Protein AF-A0A4Q3BW53-F1 (afdb_monomer)

Secondary structure (DSSP, 8-state):
-EETTEE---S-EEEEEEEETTEEEEEEEEEEE-BSSSSHHHHHHHHHHHHHHT--EEEEEEEE-SSSEEEEEEEEEEEEEEEPPPEETT-TTPBPEEEEEEEESEEEEEET--------SS-PPBPBTT-EEEEBTTB--TTEEEEEEEEETTEEEEEEEEEGGGHHHHHHHHHHS-S-EEEEEEEE-TTSSSEEEEEEEEEEEEEEEEEE--TT--S--EEEEEEEESEEEEEE--

pLDDT: mean 88.92, std 8.09, range [63.62, 97.56]

Nearest PDB structures (foldseek):
  6rap-assembly1_A  TM=6.915E-01  e=1.271E-04  Serratia entomophila
  6j0b-assembly1_a  TM=7.212E-01  e=4.089E-04  Photorhabdus asymbiotica subsp. asymbiotica ATCC 43949
  6bdc-assembly1_A  TM=7.750E-01  e=6.687E-03  Flavobacterium johnsoniae UW101
  7fcf-assembly1_C  TM=8.116E-01  e=3.399E-02  Chromobacterium haemolyticum
  7fcf-assembly1_B  TM=7.145E-01  e=1.756E-02  Chromobacterium haemolyticum

Sequence (238 aa):
MIIGNSTLPIDSLYMQDSLVNGRLASTAAFSINLAEGEIQPPVLNILQASLFKNAPVDISIWYGSHQNSIQRNYTAAVIVEFVLPELNASDGRATATVMVRLKSNSVKSNENAGPLVFTPKERPRPLLKSNFTASFGDLPAARFSNIRFSKNAAGNWVTVETSIADIEAWSNWLTNGSKKMDASVYLLAPDMRTRVKQVKLLGAEAVSIKRSFIKTEERIQRFTLLFKVANILLEDAK

Solvent-accessible surface area (backbone atoms only — not comparable to full-atom values): 12997 Å² total; per-residue (Å²): 59,38,43,87,95,43,72,46,82,63,82,46,80,47,75,50,76,44,78,54,96,91,38,56,41,37,34,40,37,36,31,35,71,41,50,55,64,83,63,57,54,62,52,52,45,52,51,51,50,21,41,77,65,70,34,64,41,55,38,37,39,68,48,75,50,77,88,59,16,33,32,41,37,30,46,62,19,35,45,77,43,77,43,61,45,61,31,28,54,82,41,80,81,42,67,25,38,36,39,39,30,36,40,19,72,42,75,50,76,37,85,69,59,53,65,83,86,81,81,69,97,58,88,64,47,72,27,40,23,31,33,61,52,46,44,47,71,93,49,92,32,86,58,57,44,33,42,40,59,49,76,56,98,92,43,36,36,38,40,37,31,30,47,50,89,50,44,66,63,55,51,51,40,70,77,74,46,76,64,56,42,56,31,39,37,32,36,20,40,99,81,72,69,52,58,51,32,27,40,39,30,39,52,30,21,73,76,48,76,47,79,59,84,65,95,87,54,102,58,89,54,38,31,36,40,36,26,43,28,75,44,78,46,76,47,69,41,129

Mean predicted aligned error: 6.12 Å

Foldseek 3Di:
DDWDNADADWDDKDWDWDQDPNFIKIKIKTKHFDFFDDRVFVVQVVLVVLQVVVWFTWDWDWDDDQQWIKIKIAGRKGWPDWFWFKAALPQVPAFTMIMTMIIGRDIDMDGGPHDDDDDGPDDTGTFHSNLKFKDWDPADTRFWGIWGWDADPVATKIKTKGFPVRVVVVVCCLVPHDQFTKMKMFTADPVSPHGFKIKIFHGKGWPDKAFDDDPPDPDRGMIMTMIGGHDIDMHTDD

Radius of gyration: 20.17 Å; Cα contacts (8 Å, |Δi|>4): 556; chains: 1; bounding box: 56×37×62 Å

Structure (mmCIF, N/CA/C/O backbone):
data_AF-A0A4Q3BW53-F1
#
_entry.id   AF-A0A4Q3BW53-F1
#
loop_
_atom_site.group_PDB
_atom_site.id
_atom_site.type_symbol
_atom_site.label_atom_id
_atom_site.label_alt_id
_atom_site.label_comp_id
_atom_site.label_asym_id
_atom_site.label_entity_id
_atom_site.label_seq_id
_atom_site.pdbx_PDB_ins_code
_atom_site.Cartn_x
_atom_site.Cartn_y
_atom_site.Cartn_z
_atom_site.occupancy
_atom_site.B_iso_or_equiv
_atom_site.auth_seq_id
_atom_site.auth_comp_id
_atom_site.auth_asym_id
_atom_site.auth_atom_id
_atom_site.pdbx_PDB_model_num
ATOM 1 N N . MET A 1 1 ? 6.747 -0.554 -17.302 1.00 91.50 1 MET A N 1
ATOM 2 C CA . MET A 1 1 ? 7.931 -0.789 -16.446 1.00 91.50 1 MET A CA 1
ATOM 3 C C . MET A 1 1 ? 8.334 -2.249 -16.559 1.00 91.50 1 MET A C 1
ATOM 5 O O . MET A 1 1 ? 7.445 -3.089 -16.624 1.00 91.50 1 MET A O 1
ATOM 9 N N . ILE A 1 2 ? 9.633 -2.541 -16.574 1.00 92.19 2 ILE A N 1
ATOM 10 C CA . ILE A 1 2 ? 10.191 -3.892 -16.458 1.00 92.19 2 ILE A CA 1
ATOM 11 C C . ILE A 1 2 ? 11.030 -3.977 -15.184 1.00 92.19 2 ILE A C 1
ATOM 13 O O . ILE A 1 2 ? 11.787 -3.054 -14.874 1.00 92.19 2 ILE A O 1
ATOM 17 N N . ILE A 1 3 ? 10.882 -5.089 -14.469 1.00 92.06 3 ILE A N 1
ATOM 18 C CA . ILE A 1 3 ? 11.679 -5.458 -13.298 1.00 92.06 3 ILE A CA 1
ATOM 19 C C . ILE A 1 3 ? 11.824 -6.984 -13.260 1.00 92.06 3 ILE A C 1
ATOM 21 O O . ILE A 1 3 ? 10.832 -7.720 -13.283 1.00 92.06 3 ILE A O 1
ATOM 25 N N . GLY A 1 4 ? 13.066 -7.474 -13.265 1.00 87.94 4 GLY A N 1
ATOM 26 C CA . GLY A 1 4 ? 13.340 -8.889 -13.537 1.00 87.94 4 GLY A CA 1
ATOM 27 C C . GLY A 1 4 ? 12.710 -9.330 -14.867 1.00 87.94 4 GLY A C 1
ATOM 28 O O . GLY A 1 4 ? 12.871 -8.658 -15.881 1.00 87.94 4 GLY A O 1
ATOM 29 N N . ASN A 1 5 ? 11.932 -10.415 -14.840 1.00 86.12 5 ASN A N 1
ATOM 30 C CA . ASN A 1 5 ? 11.222 -10.944 -16.016 1.00 86.12 5 ASN A CA 1
ATOM 31 C C . ASN A 1 5 ? 9.772 -10.434 -16.141 1.00 86.12 5 ASN A C 1
ATOM 33 O O . ASN A 1 5 ? 9.001 -10.955 -16.945 1.00 86.12 5 ASN A O 1
ATOM 37 N N . SER A 1 6 ? 9.369 -9.458 -15.321 1.00 88.38 6 SER A N 1
ATOM 38 C CA . SER A 1 6 ? 7.984 -8.981 -15.260 1.00 88.38 6 SER A CA 1
ATOM 39 C C . SER A 1 6 ? 7.831 -7.628 -15.939 1.00 88.38 6 SER A C 1
ATOM 41 O O . SER A 1 6 ? 8.622 -6.716 -15.701 1.00 88.38 6 SER A O 1
ATOM 43 N N . THR A 1 7 ? 6.764 -7.477 -16.724 1.00 88.50 7 THR A N 1
ATOM 44 C CA . THR A 1 7 ? 6.350 -6.195 -17.309 1.00 88.50 7 THR A CA 1
ATOM 45 C C . THR A 1 7 ? 5.057 -5.732 -16.656 1.00 88.50 7 THR A C 1
ATOM 47 O O . THR A 1 7 ? 4.116 -6.510 -16.559 1.00 88.50 7 THR A O 1
ATOM 50 N N . LEU A 1 8 ? 4.989 -4.474 -16.222 1.00 89.69 8 LEU A N 1
ATOM 51 C CA . LEU A 1 8 ? 3.815 -3.915 -15.555 1.00 89.69 8 LEU A CA 1
ATOM 52 C C . LEU A 1 8 ? 3.538 -2.469 -16.004 1.00 89.69 8 LEU A C 1
ATOM 54 O O . LEU A 1 8 ? 4.488 -1.675 -16.092 1.00 89.69 8 LEU A O 1
ATOM 58 N N . PRO A 1 9 ? 2.273 -2.097 -16.280 1.00 89.00 9 PRO A N 1
ATOM 59 C CA . PRO A 1 9 ? 1.895 -0.707 -16.502 1.00 89.00 9 PRO A CA 1
ATOM 60 C C . PRO A 1 9 ? 1.994 0.110 -15.207 1.00 89.00 9 PRO A C 1
ATOM 62 O O . PRO A 1 9 ? 1.794 -0.405 -14.107 1.00 89.00 9 PRO A O 1
ATOM 65 N N . ILE A 1 10 ? 2.305 1.394 -15.362 1.00 91.00 10 ILE A N 1
ATOM 66 C CA . ILE A 1 10 ? 2.315 2.400 -14.295 1.00 91.00 10 ILE A CA 1
ATOM 67 C C . ILE A 1 10 ? 1.504 3.603 -14.782 1.00 91.00 10 ILE A C 1
ATOM 69 O O . ILE A 1 10 ? 1.486 3.868 -15.983 1.00 91.00 10 ILE A O 1
ATOM 73 N N . ASP A 1 11 ? 0.852 4.319 -13.872 1.00 84.56 11 ASP A N 1
ATOM 74 C CA . ASP A 1 11 ? -0.053 5.421 -14.239 1.00 84.56 11 ASP A CA 1
ATOM 75 C C . ASP A 1 11 ? 0.654 6.773 -14.280 1.00 84.56 11 ASP A C 1
ATOM 77 O O . ASP A 1 11 ? 0.464 7.576 -15.190 1.00 84.56 11 ASP A O 1
ATOM 81 N N . SER A 1 12 ? 1.470 7.031 -13.262 1.00 87.12 12 SER A N 1
ATOM 82 C CA . SER A 1 12 ? 2.190 8.283 -13.082 1.00 87.12 12 SER A CA 1
ATOM 83 C C . SER A 1 12 ? 3.683 8.001 -13.038 1.00 87.12 12 SER A C 1
ATOM 85 O O . SER A 1 12 ? 4.119 6.990 -12.486 1.00 87.12 12 SER A O 1
ATOM 87 N N . LEU A 1 13 ? 4.466 8.896 -13.632 1.00 91.69 13 LEU A N 1
ATOM 88 C CA . LEU A 1 13 ? 5.919 8.869 -13.572 1.00 91.69 13 LEU A CA 1
ATOM 89 C C . LEU A 1 13 ? 6.418 10.290 -13.339 1.00 91.69 13 LEU A C 1
ATOM 91 O O . LEU A 1 13 ? 6.219 11.176 -14.166 1.00 91.69 13 LEU A O 1
ATOM 95 N N . TYR A 1 14 ? 7.092 10.486 -12.217 1.00 91.19 14 TYR A N 1
ATOM 96 C CA . TYR A 1 14 ? 7.851 11.685 -11.907 1.00 91.19 14 TYR A CA 1
ATOM 97 C C . TYR A 1 14 ? 9.326 11.310 -11.839 1.00 91.19 14 TYR A C 1
ATOM 99 O O . TYR A 1 14 ? 9.688 10.327 -11.195 1.00 91.19 14 TYR A O 1
ATOM 107 N N . MET A 1 15 ? 10.180 12.082 -12.500 1.00 91.88 15 MET A N 1
ATOM 108 C CA . MET A 1 15 ? 11.621 11.855 -12.523 1.00 91.88 15 MET A CA 1
ATOM 109 C C . MET A 1 15 ? 12.326 13.149 -12.166 1.00 91.88 15 MET A C 1
ATOM 111 O O . MET A 1 15 ? 11.955 14.217 -12.646 1.00 91.88 15 MET A O 1
ATOM 115 N N . GLN A 1 16 ? 13.358 13.039 -11.343 1.00 87.88 16 GLN A N 1
ATOM 116 C CA . GLN A 1 16 ? 14.193 14.168 -10.981 1.00 87.88 16 GLN A CA 1
ATOM 117 C C . GLN A 1 16 ? 15.640 13.708 -10.900 1.00 87.88 16 GLN A C 1
ATOM 119 O O . GLN A 1 16 ? 15.977 12.819 -10.118 1.00 87.88 16 GLN A O 1
ATOM 124 N N . ASP A 1 17 ? 16.485 14.357 -11.688 1.00 82.38 17 ASP A N 1
ATOM 125 C CA . ASP A 1 17 ? 17.927 14.171 -11.677 1.00 82.38 17 ASP A CA 1
ATOM 126 C C . ASP A 1 17 ? 18.556 15.353 -10.926 1.00 82.38 17 ASP A C 1
ATOM 128 O O . ASP A 1 17 ? 18.247 16.512 -11.208 1.00 82.38 17 ASP A O 1
ATOM 132 N N . SER A 1 18 ? 19.407 15.080 -9.937 1.00 75.81 18 SER A N 1
ATOM 133 C CA . SER A 1 18 ? 20.102 16.111 -9.162 1.00 75.81 18 SER A CA 1
ATOM 134 C C . SER A 1 18 ? 21.578 15.773 -8.975 1.00 75.81 18 SER A C 1
ATOM 136 O O . SER A 1 18 ? 21.977 14.613 -8.993 1.00 75.81 18 SER A O 1
ATOM 138 N N . LEU A 1 19 ? 22.417 16.794 -8.808 1.00 71.12 19 LEU A N 1
ATOM 139 C CA . LEU A 1 19 ? 23.828 16.618 -8.465 1.00 71.12 19 LEU A CA 1
ATOM 140 C C . LEU A 1 19 ? 23.978 16.612 -6.941 1.00 71.12 19 LEU A C 1
ATOM 142 O O . LEU A 1 19 ? 23.707 17.614 -6.285 1.00 71.12 19 LEU A O 1
ATOM 146 N N . VAL A 1 20 ? 24.438 15.495 -6.378 1.00 69.81 20 VAL A N 1
ATOM 147 C CA . VAL A 1 20 ? 24.716 15.331 -4.945 1.00 69.81 20 VAL A CA 1
ATOM 148 C C . VAL A 1 20 ? 26.190 14.976 -4.785 1.00 69.81 20 VAL A C 1
ATOM 150 O O . VAL A 1 20 ? 26.641 13.944 -5.278 1.00 69.81 20 VAL A O 1
ATOM 153 N N . ASN A 1 21 ? 26.960 15.836 -4.113 1.00 73.56 21 ASN A N 1
ATOM 154 C CA . ASN A 1 21 ? 28.407 15.659 -3.910 1.00 73.56 21 ASN A CA 1
ATOM 155 C C . ASN A 1 21 ? 29.177 15.378 -5.221 1.00 73.56 21 ASN A C 1
ATOM 157 O O . ASN A 1 21 ? 30.036 14.500 -5.276 1.00 73.56 21 ASN A O 1
ATOM 161 N N . GLY A 1 22 ? 28.819 16.083 -6.300 1.00 68.50 22 GLY A N 1
ATOM 162 C CA . GLY A 1 22 ? 29.443 15.926 -7.620 1.00 68.50 22 GLY A CA 1
ATOM 163 C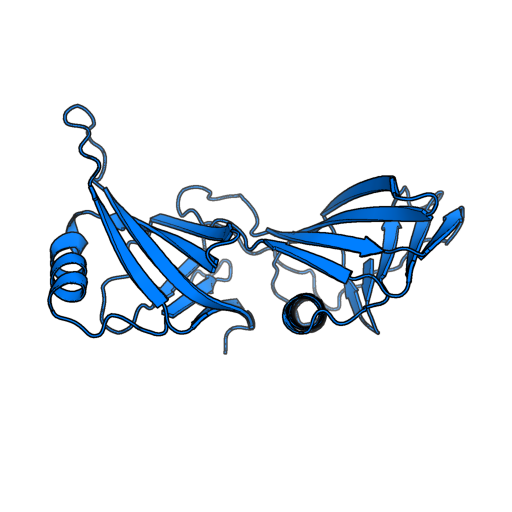 C . GLY A 1 22 ? 29.051 14.655 -8.385 1.00 68.50 22 GLY A C 1
ATOM 164 O O . GLY A 1 22 ? 29.626 14.388 -9.437 1.00 68.50 22 GLY A O 1
ATOM 165 N N . ARG A 1 23 ? 28.084 13.867 -7.893 1.00 65.44 23 ARG A N 1
ATOM 166 C CA . ARG A 1 23 ? 27.545 12.678 -8.575 1.00 65.44 23 ARG A CA 1
ATOM 167 C C . ARG A 1 23 ? 26.077 12.883 -8.929 1.00 65.44 23 ARG A C 1
ATOM 169 O O . ARG A 1 23 ? 25.334 13.477 -8.152 1.00 65.44 23 ARG A O 1
ATOM 176 N N . LEU A 1 24 ? 25.656 12.379 -10.089 1.00 71.69 24 LEU A N 1
ATOM 177 C CA . LEU A 1 24 ? 24.249 12.407 -10.478 1.00 71.69 24 LEU A CA 1
ATOM 178 C C . LEU A 1 24 ? 23.468 11.406 -9.615 1.00 71.69 24 LEU A C 1
ATOM 180 O O . LEU A 1 24 ? 23.731 10.205 -9.649 1.00 71.69 24 LEU A O 1
ATOM 184 N N . ALA A 1 25 ? 22.528 11.914 -8.831 1.00 76.69 25 ALA A N 1
ATOM 185 C CA . ALA A 1 25 ? 21.524 11.143 -8.127 1.00 76.69 25 ALA A CA 1
ATOM 186 C C . ALA A 1 25 ? 20.211 11.282 -8.897 1.00 76.69 25 ALA A C 1
ATOM 188 O O . ALA A 1 25 ? 19.586 12.342 -8.930 1.00 76.69 25 ALA A O 1
ATOM 189 N N . SER A 1 26 ? 19.794 10.194 -9.527 1.00 86.56 26 SER A N 1
ATOM 190 C CA . SER A 1 26 ? 18.537 10.127 -10.253 1.00 86.56 26 SER A CA 1
ATOM 191 C C . SER A 1 26 ? 17.471 9.515 -9.368 1.00 86.56 26 SER A C 1
ATOM 193 O O . SER A 1 26 ? 17.641 8.425 -8.819 1.00 86.56 26 SER A O 1
ATOM 195 N N . THR A 1 27 ? 16.345 10.198 -9.248 1.00 91.38 27 THR A N 1
ATOM 196 C CA . THR A 1 27 ? 15.177 9.722 -8.513 1.00 91.38 27 THR A CA 1
ATOM 197 C C . THR A 1 27 ? 14.004 9.549 -9.458 1.00 91.38 27 THR A C 1
ATOM 199 O O . THR A 1 27 ? 13.851 10.285 -10.435 1.00 91.38 27 THR A O 1
ATOM 202 N N . ALA A 1 28 ? 13.174 8.555 -9.169 1.00 93.56 28 ALA A N 1
ATOM 203 C CA . ALA A 1 28 ? 11.897 8.382 -9.837 1.00 93.56 28 ALA A CA 1
ATOM 204 C C . ALA A 1 28 ? 10.827 8.042 -8.809 1.00 93.56 28 ALA A C 1
ATOM 206 O O . ALA A 1 28 ? 11.096 7.336 -7.834 1.00 93.56 28 ALA A O 1
ATOM 207 N N . ALA A 1 29 ? 9.620 8.539 -9.036 1.00 94.75 29 ALA A N 1
ATOM 208 C CA . ALA A 1 29 ? 8.429 8.158 -8.306 1.00 94.75 29 ALA A CA 1
ATOM 209 C C . ALA A 1 29 ? 7.346 7.752 -9.302 1.00 94.75 29 ALA A C 1
ATOM 211 O O . ALA A 1 29 ? 7.142 8.431 -10.307 1.00 94.75 29 ALA A O 1
ATOM 212 N N . PHE A 1 30 ? 6.664 6.648 -9.033 1.00 95.19 30 PHE A N 1
ATOM 213 C CA . PHE A 1 30 ? 5.587 6.164 -9.887 1.00 95.19 30 PHE A CA 1
ATOM 214 C C . PHE A 1 30 ? 4.492 5.475 -9.086 1.00 95.19 30 PHE A C 1
ATOM 216 O O . PHE A 1 30 ? 4.715 5.003 -7.968 1.00 95.19 30 PHE A O 1
ATOM 223 N N . SER A 1 31 ? 3.303 5.413 -9.678 1.00 94.50 31 SER A N 1
ATOM 224 C CA . SER A 1 31 ? 2.145 4.736 -9.097 1.00 94.50 31 SER A CA 1
ATOM 225 C C . SER A 1 31 ? 1.789 3.467 -9.865 1.00 94.50 31 SER A C 1
ATOM 227 O O . SER A 1 31 ? 1.746 3.456 -11.096 1.00 94.50 31 SER A O 1
ATOM 229 N N . ILE A 1 32 ? 1.496 2.405 -9.116 1.00 94.12 32 ILE A N 1
ATOM 230 C CA . ILE A 1 32 ? 0.989 1.127 -9.616 1.00 94.12 32 ILE A CA 1
ATOM 231 C C . ILE A 1 32 ? -0.462 0.987 -9.154 1.00 94.12 32 ILE A C 1
ATOM 233 O O . ILE A 1 32 ? -0.717 0.929 -7.949 1.00 94.12 32 ILE A O 1
ATOM 237 N N . ASN A 1 33 ? -1.407 0.895 -10.091 1.00 92.94 33 ASN A N 1
ATOM 238 C CA . ASN A 1 33 ? -2.776 0.481 -9.782 1.00 92.94 33 ASN A CA 1
ATOM 239 C C . ASN A 1 33 ? -2.780 -0.962 -9.289 1.00 92.94 33 ASN A C 1
ATOM 241 O O . ASN A 1 33 ? -2.288 -1.846 -9.985 1.00 92.94 33 ASN A O 1
ATOM 245 N N . LEU A 1 34 ? -3.379 -1.219 -8.133 1.00 93.25 34 LEU A N 1
ATOM 246 C CA . LEU A 1 34 ? -3.675 -2.574 -7.695 1.00 93.25 34 LEU A CA 1
ATOM 247 C C . LEU A 1 34 ? -4.845 -3.115 -8.512 1.00 93.25 34 LEU A C 1
ATOM 249 O O . LEU A 1 34 ? -5.851 -2.436 -8.711 1.00 93.25 34 LEU A O 1
ATOM 253 N N . ALA A 1 35 ? -4.701 -4.338 -8.995 1.00 90.56 35 ALA A N 1
ATOM 254 C CA . ALA A 1 35 ? -5.673 -5.001 -9.837 1.00 90.56 35 ALA A CA 1
ATOM 255 C C . ALA A 1 35 ? -5.687 -6.510 -9.577 1.00 90.56 35 ALA A C 1
ATOM 257 O O . ALA A 1 35 ? -4.768 -7.082 -8.981 1.00 90.56 35 ALA A O 1
ATOM 258 N N . GLU A 1 36 ? -6.739 -7.151 -10.066 1.00 86.62 36 GLU A N 1
ATOM 259 C CA . GLU A 1 36 ? -6.792 -8.600 -10.228 1.00 86.62 36 GLU A CA 1
ATOM 260 C C . GLU A 1 36 ? -5.757 -9.044 -11.284 1.00 86.62 36 GLU A C 1
ATOM 262 O O . GLU A 1 36 ? -5.690 -8.458 -12.370 1.00 86.62 36 GLU A O 1
ATOM 267 N N . GLY A 1 37 ? -4.934 -10.056 -10.971 1.00 76.88 37 GLY A N 1
ATOM 268 C CA . GLY A 1 37 ? -4.030 -10.699 -11.938 1.00 76.88 37 GLY A CA 1
ATOM 269 C C . GLY A 1 37 ? -2.662 -11.144 -11.396 1.00 76.88 37 GLY A C 1
ATOM 270 O O . GLY A 1 37 ? -2.137 -10.593 -10.429 1.00 76.88 37 GLY A O 1
ATOM 271 N N . GLU A 1 38 ? -2.053 -12.119 -12.083 1.00 68.12 38 GLU A N 1
ATOM 272 C CA . GLU A 1 38 ? -0.826 -12.832 -11.667 1.00 68.12 38 GLU A CA 1
ATOM 273 C C . GLU A 1 38 ? 0.487 -12.042 -11.817 1.00 68.12 38 GLU A C 1
ATOM 275 O O . GLU A 1 38 ? 1.504 -12.417 -11.239 1.00 68.12 38 GLU A O 1
ATOM 280 N N . ILE A 1 39 ? 0.509 -10.951 -12.591 1.00 71.19 39 ILE A N 1
ATOM 281 C CA . ILE A 1 39 ? 1.761 -10.235 -12.920 1.00 71.19 39 ILE A CA 1
ATOM 282 C C . ILE A 1 39 ? 2.146 -9.201 -11.847 1.00 71.19 39 ILE A C 1
ATOM 284 O O . ILE A 1 39 ? 3.326 -8.957 -11.594 1.00 71.19 39 ILE A O 1
ATOM 288 N N . GLN A 1 40 ? 1.161 -8.591 -11.185 1.00 78.19 40 GLN A N 1
ATOM 289 C CA . GLN A 1 40 ? 1.404 -7.624 -10.109 1.00 78.19 40 GLN A CA 1
ATOM 290 C C . GLN A 1 40 ? 2.101 -8.197 -8.865 1.00 78.19 40 GLN A C 1
ATOM 292 O O . GLN A 1 40 ? 3.005 -7.530 -8.357 1.00 78.19 40 GLN A O 1
ATOM 297 N N . PRO A 1 41 ? 1.723 -9.382 -8.348 1.00 77.94 41 PRO A N 1
ATOM 298 C CA . PRO A 1 41 ? 2.313 -9.914 -7.127 1.00 77.94 41 PRO A CA 1
ATOM 299 C C . PRO A 1 41 ? 3.838 -10.083 -7.195 1.00 77.94 41 PRO A C 1
ATOM 301 O O . PRO A 1 41 ? 4.511 -9.559 -6.305 1.00 77.94 41 PRO A O 1
ATOM 304 N N . PRO A 1 42 ? 4.430 -10.695 -8.244 1.00 84.75 42 PRO A N 1
ATOM 305 C CA . PRO A 1 42 ? 5.885 -10.776 -8.369 1.00 84.75 42 PRO A CA 1
ATOM 306 C C . PRO A 1 42 ? 6.573 -9.406 -8.324 1.00 84.75 42 PRO A C 1
ATOM 308 O O . PRO A 1 42 ? 7.564 -9.240 -7.616 1.00 84.75 42 PRO A O 1
ATOM 311 N N . VAL A 1 43 ? 6.025 -8.400 -9.016 1.00 90.06 43 VAL A N 1
ATOM 312 C CA . VAL A 1 43 ? 6.587 -7.039 -9.042 1.00 90.06 43 VAL A CA 1
ATOM 313 C C . VAL A 1 43 ? 6.524 -6.375 -7.666 1.00 90.06 43 VAL A C 1
ATOM 315 O O . VAL A 1 43 ? 7.533 -5.860 -7.183 1.00 90.06 43 VAL A O 1
ATOM 318 N N . LEU A 1 44 ? 5.361 -6.404 -7.011 1.00 91.31 44 LEU A N 1
ATOM 319 C CA . LEU A 1 44 ? 5.171 -5.791 -5.693 1.00 91.31 44 LEU A CA 1
ATOM 320 C C . LEU A 1 44 ? 6.033 -6.472 -4.621 1.00 91.31 44 LEU A C 1
ATOM 322 O O . LEU A 1 44 ? 6.556 -5.785 -3.741 1.00 91.31 44 LEU A O 1
ATOM 326 N N . ASN A 1 45 ? 6.232 -7.788 -4.723 1.00 90.25 45 ASN A N 1
ATOM 327 C CA . ASN A 1 45 ? 7.107 -8.548 -3.832 1.00 90.25 45 ASN A CA 1
ATOM 328 C C . ASN A 1 45 ? 8.577 -8.157 -4.010 1.00 90.25 45 ASN A C 1
ATOM 330 O O . ASN A 1 45 ? 9.270 -7.951 -3.015 1.00 90.25 45 ASN A O 1
ATOM 334 N N . ILE A 1 46 ? 9.056 -8.008 -5.253 1.00 92.06 46 ILE A N 1
ATOM 335 C CA . ILE A 1 46 ? 10.434 -7.563 -5.523 1.00 92.06 46 ILE A CA 1
ATOM 336 C C . ILE A 1 46 ? 10.665 -6.165 -4.939 1.00 92.06 46 ILE A C 1
ATOM 338 O O . ILE A 1 46 ? 11.660 -5.945 -4.249 1.00 92.06 46 ILE A O 1
ATOM 342 N N . LEU A 1 47 ? 9.738 -5.231 -5.170 1.00 93.81 47 LEU A N 1
ATOM 343 C CA . LEU A 1 47 ? 9.858 -3.849 -4.695 1.00 93.81 47 LEU A CA 1
ATOM 344 C C . LEU A 1 47 ? 9.864 -3.762 -3.162 1.00 93.81 47 LEU A C 1
ATOM 346 O O . LEU A 1 47 ? 10.722 -3.091 -2.588 1.00 93.81 47 LEU A O 1
ATOM 350 N N . GLN A 1 48 ? 8.961 -4.480 -2.489 1.00 92.12 48 GLN A N 1
ATOM 351 C CA . GLN A 1 48 ? 8.938 -4.541 -1.024 1.00 92.12 48 GLN A CA 1
ATOM 352 C C . GLN A 1 48 ? 10.184 -5.226 -0.456 1.00 92.12 48 GLN A C 1
ATOM 354 O O . GLN A 1 48 ? 10.787 -4.720 0.488 1.00 92.12 48 GLN A O 1
ATOM 359 N N . ALA A 1 49 ? 10.614 -6.350 -1.034 1.00 90.81 49 ALA A N 1
ATOM 360 C CA . ALA A 1 49 ? 11.813 -7.052 -0.581 1.00 90.81 49 ALA A CA 1
ATOM 361 C C . ALA A 1 49 ? 13.076 -6.196 -0.755 1.00 90.81 49 ALA A C 1
ATOM 363 O O . ALA A 1 49 ? 13.918 -6.176 0.144 1.00 90.81 49 ALA A O 1
ATOM 364 N N . SER A 1 50 ? 13.188 -5.470 -1.873 1.00 92.06 50 SER A N 1
ATOM 365 C CA . SER A 1 50 ? 14.260 -4.500 -2.117 1.00 92.06 50 SER A CA 1
ATOM 366 C C . SER A 1 50 ? 14.266 -3.407 -1.049 1.00 92.06 50 SER A C 1
ATOM 368 O O . SER A 1 50 ? 15.320 -3.143 -0.471 1.00 92.06 50 SER A O 1
ATOM 370 N N . LEU A 1 51 ? 13.098 -2.854 -0.699 1.00 91.62 51 LEU A N 1
ATOM 371 C CA . LEU A 1 51 ? 12.974 -1.874 0.381 1.00 91.62 51 LEU A CA 1
ATOM 372 C C . LEU A 1 51 ? 13.411 -2.448 1.740 1.00 91.62 51 LEU A C 1
ATOM 374 O O . LEU A 1 51 ? 14.207 -1.823 2.437 1.00 91.62 51 LEU A O 1
ATOM 378 N N . PHE A 1 52 ? 12.919 -3.628 2.133 1.00 87.69 52 PHE A N 1
ATOM 379 C CA . PHE A 1 52 ? 13.224 -4.216 3.447 1.00 87.69 52 PHE A CA 1
ATOM 380 C C . PHE A 1 52 ? 14.683 -4.624 3.604 1.00 87.69 52 PHE A C 1
ATOM 382 O O . PHE A 1 52 ? 15.258 -4.460 4.677 1.00 87.69 52 PHE A O 1
ATOM 389 N N . LYS A 1 53 ? 15.280 -5.167 2.543 1.00 90.69 53 LYS A N 1
ATOM 390 C CA . LYS A 1 53 ? 16.671 -5.630 2.549 1.00 90.69 53 LYS A CA 1
ATOM 391 C C . LYS A 1 53 ? 17.658 -4.527 2.172 1.00 90.69 53 LYS A C 1
ATOM 393 O O . LYS A 1 53 ? 18.857 -4.787 2.172 1.00 90.69 53 LYS A O 1
ATOM 398 N N . ASN A 1 54 ? 17.166 -3.335 1.817 1.00 89.56 54 ASN A N 1
ATOM 399 C CA . ASN A 1 54 ? 17.952 -2.282 1.172 1.00 89.56 54 ASN A CA 1
ATOM 400 C C . ASN A 1 54 ? 18.779 -2.840 -0.009 1.00 89.56 54 ASN A C 1
ATOM 402 O O . ASN A 1 54 ? 19.948 -2.504 -0.194 1.00 89.56 54 ASN A O 1
ATOM 406 N N . ALA A 1 55 ? 18.180 -3.768 -0.761 1.00 92.62 55 ALA A N 1
ATOM 407 C CA . ALA A 1 55 ? 18.851 -4.503 -1.822 1.00 92.62 55 ALA A CA 1
ATOM 408 C C . ALA A 1 55 ? 18.661 -3.776 -3.161 1.00 92.62 55 ALA A C 1
ATOM 410 O O . ALA A 1 55 ? 17.528 -3.402 -3.478 1.00 92.62 55 ALA A O 1
ATOM 411 N N . PRO A 1 56 ? 19.726 -3.580 -3.953 1.00 93.75 56 PRO A N 1
ATOM 412 C CA . PRO A 1 56 ? 19.622 -2.918 -5.245 1.00 93.75 56 PRO A CA 1
ATOM 413 C C . PRO A 1 56 ? 18.782 -3.742 -6.228 1.00 93.75 56 PRO A C 1
ATOM 415 O O . PRO A 1 56 ? 18.807 -4.974 -6.203 1.00 93.75 56 PRO A O 1
ATOM 418 N N . VAL A 1 57 ? 18.061 -3.057 -7.111 1.00 95.12 57 VAL A N 1
ATOM 419 C CA . VAL A 1 57 ? 17.254 -3.664 -8.170 1.00 95.12 57 VAL A CA 1
ATOM 420 C C . VAL A 1 57 ? 17.371 -2.875 -9.469 1.00 95.12 57 VAL A C 1
ATOM 422 O O . VAL A 1 57 ? 17.406 -1.646 -9.460 1.00 95.12 57 VAL A O 1
ATOM 425 N N . ASP A 1 58 ? 17.421 -3.581 -10.593 1.00 95.06 58 ASP A N 1
ATOM 426 C CA . ASP A 1 58 ? 17.401 -2.955 -11.911 1.00 95.06 58 ASP A CA 1
ATOM 427 C C . ASP A 1 58 ? 15.958 -2.738 -12.366 1.00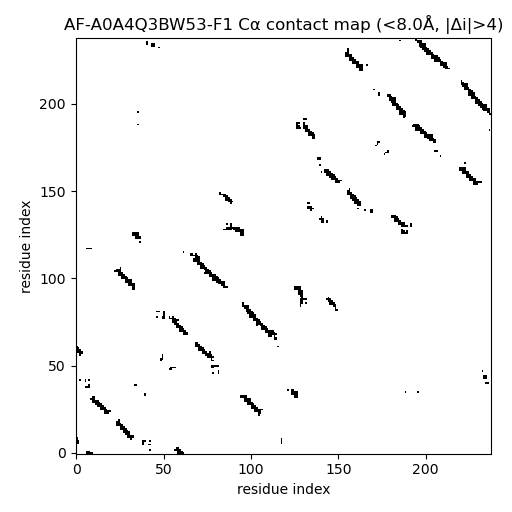 95.06 58 ASP A C 1
ATOM 429 O O . ASP A 1 58 ? 15.130 -3.655 -12.326 1.00 95.06 58 ASP A O 1
ATOM 433 N N . ILE A 1 59 ? 15.650 -1.508 -12.778 1.00 95.50 59 ILE A N 1
ATOM 434 C CA . ILE A 1 59 ? 14.307 -1.109 -13.205 1.00 95.50 59 ILE A CA 1
ATOM 435 C C . ILE A 1 59 ? 14.409 -0.338 -14.512 1.00 95.50 59 ILE A C 1
ATOM 437 O O . ILE A 1 59 ? 15.132 0.652 -14.616 1.00 95.50 59 ILE A O 1
ATOM 441 N N . SER A 1 60 ? 13.615 -0.751 -15.492 1.00 94.69 60 SER A N 1
ATOM 442 C CA . SER A 1 60 ? 13.509 -0.067 -16.777 1.00 94.69 60 SER A CA 1
ATOM 443 C C . SER A 1 60 ? 12.103 0.498 -16.949 1.00 94.69 60 SER A C 1
ATOM 445 O O . SER A 1 60 ? 11.101 -0.210 -16.817 1.00 94.69 60 SER A O 1
ATOM 447 N N . ILE A 1 61 ? 11.999 1.790 -17.238 1.00 94.25 61 ILE A N 1
ATOM 448 C CA . ILE A 1 61 ? 10.725 2.496 -17.381 1.00 94.25 61 ILE A CA 1
ATOM 449 C C . ILE A 1 61 ? 10.623 3.048 -18.798 1.00 94.25 61 ILE A C 1
ATOM 451 O O . ILE A 1 61 ? 11.487 3.800 -19.236 1.00 94.25 61 ILE A O 1
ATOM 455 N N . TRP A 1 62 ? 9.546 2.677 -19.490 1.00 92.44 62 TRP A N 1
ATOM 456 C CA . TRP A 1 62 ? 9.169 3.243 -20.779 1.00 92.44 62 TRP A CA 1
ATOM 457 C C . TRP A 1 62 ? 8.109 4.310 -20.552 1.00 92.44 62 TRP A C 1
ATOM 459 O O . TRP A 1 62 ? 7.155 4.075 -19.807 1.00 92.44 62 TRP A O 1
ATOM 469 N N . TYR A 1 63 ? 8.279 5.457 -21.196 1.00 89.81 63 TYR A N 1
ATOM 470 C CA . TYR A 1 63 ? 7.325 6.562 -21.189 1.00 89.81 63 TYR A CA 1
ATOM 471 C C . TYR A 1 63 ? 7.366 7.302 -22.531 1.00 89.81 63 TYR A C 1
ATOM 473 O O . TYR A 1 63 ? 8.284 7.111 -23.328 1.00 89.81 63 TYR A O 1
ATOM 481 N N . GLY A 1 64 ? 6.360 8.140 -22.782 1.00 83.88 64 GLY A N 1
ATOM 482 C CA . GLY A 1 64 ? 6.164 8.807 -24.070 1.00 83.88 64 GLY A CA 1
ATOM 483 C C . GLY A 1 64 ? 5.094 8.127 -24.925 1.00 83.88 64 GLY A C 1
ATOM 484 O O . GLY A 1 64 ? 4.352 7.266 -24.452 1.00 83.88 64 GLY A O 1
ATOM 485 N N . SER A 1 65 ? 4.976 8.558 -26.179 1.00 74.69 65 SER A N 1
ATOM 486 C CA . SER A 1 65 ? 3.997 8.004 -27.117 1.00 74.69 65 SER A CA 1
ATOM 487 C C . SER A 1 65 ? 4.527 6.735 -27.792 1.00 74.69 65 SER A C 1
ATOM 489 O O . SER A 1 65 ? 5.719 6.443 -27.760 1.00 74.69 65 SER A O 1
ATOM 491 N N . HIS A 1 66 ? 3.639 5.987 -28.451 1.00 70.12 66 HIS A N 1
ATOM 492 C CA . HIS A 1 66 ? 3.976 4.728 -29.129 1.00 70.12 66 HIS A CA 1
ATOM 493 C C . HIS A 1 66 ? 5.078 4.863 -30.200 1.00 70.12 66 HIS A C 1
ATOM 495 O O . HIS A 1 66 ? 5.773 3.890 -30.478 1.00 70.12 66 HIS A O 1
ATOM 501 N N . GLN A 1 67 ? 5.214 6.049 -30.807 1.00 70.44 67 GLN A N 1
ATOM 502 C CA . GLN A 1 67 ? 6.204 6.346 -31.850 1.00 70.44 67 GLN A CA 1
ATOM 503 C C . GLN A 1 67 ? 7.490 6.972 -31.289 1.00 70.44 67 GLN A C 1
ATOM 505 O O . GLN A 1 67 ? 8.556 6.747 -31.848 1.00 70.44 67 GLN A O 1
ATOM 510 N N . ASN A 1 68 ? 7.399 7.698 -30.169 1.00 79.06 68 ASN A N 1
ATOM 511 C CA . ASN A 1 68 ? 8.514 8.398 -29.526 1.00 79.06 68 ASN A CA 1
ATOM 512 C C . ASN A 1 68 ? 8.644 7.937 -28.070 1.00 79.06 68 ASN A C 1
ATOM 514 O O . ASN A 1 68 ? 8.447 8.714 -27.130 1.00 79.06 68 ASN A O 1
ATOM 518 N N . SER A 1 69 ? 8.904 6.644 -27.882 1.00 88.06 69 SER A N 1
ATOM 519 C CA . SER A 1 69 ? 9.105 6.068 -26.559 1.00 88.06 69 SER A CA 1
ATOM 520 C C . SER A 1 69 ? 10.548 6.257 -26.099 1.00 88.06 69 SER A C 1
ATOM 522 O O . SER A 1 69 ? 11.518 6.028 -26.831 1.00 88.06 69 SER A O 1
ATOM 524 N N . ILE A 1 70 ? 10.685 6.652 -24.839 1.00 90.44 70 ILE A N 1
ATOM 525 C CA . ILE A 1 70 ? 11.967 6.753 -24.153 1.00 90.44 70 ILE A CA 1
ATOM 526 C C . ILE A 1 70 ? 12.022 5.647 -23.110 1.00 90.44 70 ILE A C 1
ATOM 528 O O . ILE A 1 70 ? 11.092 5.477 -22.319 1.00 90.44 70 ILE A O 1
ATOM 532 N N . GLN A 1 71 ? 13.129 4.913 -23.093 1.00 93.25 71 GLN A N 1
ATOM 533 C CA . GLN A 1 71 ? 13.445 3.961 -22.035 1.00 93.25 71 GLN A CA 1
ATOM 534 C C . GLN A 1 71 ? 14.476 4.578 -21.094 1.00 93.25 71 GLN A C 1
ATOM 536 O O . GLN A 1 71 ? 15.599 4.872 -21.498 1.00 93.25 71 GLN A O 1
ATOM 541 N N . ARG A 1 72 ? 14.114 4.721 -19.821 1.00 93.06 72 ARG A N 1
ATOM 542 C CA . ARG A 1 72 ? 15.033 5.046 -18.723 1.00 93.06 72 ARG A CA 1
ATOM 543 C C . ARG A 1 72 ? 15.388 3.763 -17.979 1.00 93.06 72 ARG A C 1
ATOM 545 O O . ARG A 1 72 ? 14.508 3.089 -17.449 1.00 93.06 72 ARG A O 1
ATOM 552 N N . ASN A 1 73 ? 16.672 3.437 -17.930 1.00 94.44 73 ASN A N 1
ATOM 553 C CA . ASN A 1 73 ? 17.217 2.271 -17.242 1.00 94.44 73 ASN A CA 1
ATOM 554 C C . ASN A 1 73 ? 17.912 2.714 -15.960 1.00 94.44 73 ASN A C 1
ATOM 556 O O . ASN A 1 73 ? 18.946 3.373 -16.030 1.00 94.44 73 ASN A O 1
ATOM 560 N N . TYR A 1 74 ? 17.351 2.344 -14.814 1.00 94.50 74 TYR A N 1
ATOM 561 C CA . TYR A 1 74 ? 17.916 2.570 -13.491 1.00 94.50 74 TYR A CA 1
ATOM 562 C C . TYR A 1 74 ? 18.670 1.313 -13.068 1.00 94.50 74 TYR A C 1
ATOM 564 O O . TYR A 1 74 ? 18.049 0.290 -12.781 1.00 94.50 74 TYR A O 1
ATOM 572 N N . THR A 1 75 ? 19.998 1.388 -13.031 1.00 93.12 75 THR A N 1
ATOM 573 C CA . THR A 1 75 ? 20.843 0.269 -12.596 1.00 93.12 75 THR A CA 1
ATOM 574 C C . THR A 1 75 ? 21.119 0.373 -11.103 1.00 93.12 75 THR A C 1
ATOM 576 O O . THR A 1 75 ? 21.346 1.473 -10.588 1.00 93.12 75 THR A O 1
ATOM 579 N N . ALA A 1 76 ? 21.094 -0.759 -10.402 1.00 93.50 76 ALA A N 1
ATOM 580 C CA . ALA A 1 76 ? 21.289 -0.861 -8.960 1.00 93.50 76 ALA A CA 1
ATOM 581 C C . ALA A 1 76 ? 20.447 0.161 -8.168 1.00 93.50 76 ALA A C 1
ATOM 583 O O . ALA A 1 76 ? 20.931 0.805 -7.233 1.00 93.50 76 ALA A O 1
ATOM 584 N N . ALA A 1 77 ? 19.190 0.351 -8.575 1.00 94.38 77 ALA A N 1
ATOM 585 C CA . ALA A 1 77 ? 18.281 1.285 -7.933 1.00 94.38 77 ALA A CA 1
ATOM 586 C C . ALA A 1 77 ? 17.924 0.804 -6.524 1.00 94.38 77 ALA A C 1
ATOM 588 O O . ALA A 1 77 ? 17.695 -0.379 -6.287 1.00 94.38 77 ALA A O 1
ATOM 589 N N . VAL A 1 78 ? 17.839 1.737 -5.586 1.00 94.75 78 VAL A N 1
ATOM 590 C CA . VAL A 1 78 ? 17.395 1.485 -4.217 1.00 94.75 78 VAL A CA 1
ATOM 591 C C . VAL A 1 78 ? 15.988 2.041 -4.068 1.00 94.75 78 VAL A C 1
ATOM 593 O O . VAL A 1 78 ? 15.768 3.237 -4.282 1.00 94.75 78 VAL A O 1
ATOM 596 N N . ILE A 1 79 ? 15.040 1.189 -3.678 1.00 94.81 79 ILE A N 1
ATOM 597 C CA . ILE A 1 79 ? 13.693 1.630 -3.310 1.00 94.81 79 ILE A CA 1
ATOM 598 C C . ILE A 1 79 ? 13.782 2.366 -1.974 1.00 94.81 79 ILE A C 1
ATOM 600 O O . ILE A 1 79 ? 14.226 1.809 -0.974 1.00 94.81 79 ILE A O 1
ATOM 604 N N . VAL A 1 80 ? 13.386 3.638 -1.965 1.00 92.19 80 VAL A N 1
ATOM 605 C CA . VAL A 1 80 ? 13.415 4.492 -0.766 1.00 92.19 80 VAL A CA 1
ATOM 606 C C . VAL A 1 80 ? 12.050 4.600 -0.106 1.00 92.19 80 VAL A C 1
ATOM 608 O O . VAL A 1 80 ? 11.965 4.835 1.096 1.00 92.19 80 VAL A O 1
ATOM 611 N N . GLU A 1 81 ? 10.983 4.416 -0.880 1.00 91.38 81 GLU A N 1
ATOM 612 C CA . GLU A 1 81 ? 9.619 4.551 -0.393 1.00 91.38 81 GLU A CA 1
ATOM 613 C C . GLU A 1 81 ? 8.689 3.571 -1.101 1.00 91.38 81 GLU A C 1
ATOM 615 O O . GLU A 1 81 ? 8.772 3.381 -2.316 1.00 91.38 81 GLU A O 1
ATOM 620 N N . PHE A 1 82 ? 7.794 2.973 -0.319 1.00 92.81 82 PHE A N 1
ATOM 621 C CA . PHE A 1 82 ? 6.710 2.117 -0.780 1.00 92.81 82 PHE A CA 1
ATOM 622 C C . PHE A 1 82 ? 5.475 2.471 0.049 1.00 92.81 82 PHE A C 1
ATOM 624 O O . PHE A 1 82 ? 5.367 2.089 1.216 1.00 92.81 82 PHE A O 1
ATOM 631 N N . VAL A 1 83 ? 4.591 3.280 -0.527 1.00 93.06 83 VAL A N 1
ATOM 632 C CA . VAL A 1 83 ? 3.405 3.817 0.147 1.00 93.06 83 VAL A CA 1
ATOM 633 C C . VAL A 1 83 ? 2.194 3.016 -0.291 1.00 93.06 83 VAL A C 1
ATOM 635 O O . VAL A 1 83 ? 1.862 2.962 -1.477 1.00 93.06 83 VAL A O 1
ATOM 638 N N . LEU A 1 84 ? 1.534 2.393 0.681 1.00 94.62 84 LEU A N 1
ATOM 639 C CA . LEU A 1 84 ? 0.277 1.692 0.461 1.00 94.62 84 LEU A CA 1
ATOM 640 C C . LEU A 1 84 ? -0.875 2.674 0.224 1.00 94.62 84 LEU A C 1
ATOM 642 O O . LEU A 1 84 ? -0.834 3.797 0.732 1.00 94.62 84 LEU A O 1
ATOM 646 N N . PRO A 1 85 ? -1.921 2.255 -0.506 1.00 93.62 85 PRO A N 1
ATOM 647 C CA . PRO A 1 85 ? -3.094 3.090 -0.708 1.00 93.62 85 PRO A CA 1
ATOM 648 C C . PRO A 1 85 ? -3.778 3.413 0.621 1.00 93.62 85 PRO A C 1
ATOM 650 O O . PRO A 1 85 ? -4.004 2.528 1.443 1.00 93.62 85 PRO A O 1
ATOM 653 N N . GLU A 1 86 ? -4.186 4.669 0.792 1.00 95.75 86 GLU A N 1
ATOM 654 C CA . GLU A 1 86 ? -5.267 4.995 1.721 1.00 95.75 86 GLU A CA 1
ATOM 655 C C . GLU A 1 86 ? -6.552 4.313 1.244 1.00 95.75 86 GLU A C 1
ATOM 657 O O . GLU A 1 86 ? -6.901 4.391 0.061 1.00 95.75 86 GLU A O 1
ATOM 662 N N . LEU A 1 87 ? -7.237 3.645 2.167 1.00 96.94 87 LEU A N 1
ATOM 663 C CA . LEU A 1 87 ? -8.511 2.986 1.919 1.00 96.94 87 LEU A CA 1
ATOM 664 C C . LEU A 1 87 ? -9.613 3.810 2.558 1.00 96.94 87 LEU A C 1
ATOM 666 O O . LEU A 1 87 ? -9.510 4.189 3.722 1.00 96.94 87 LEU A O 1
ATOM 670 N N . ASN A 1 88 ? -10.662 4.089 1.799 1.00 95.62 88 ASN A N 1
ATOM 671 C CA . ASN A 1 88 ? -11.753 4.941 2.241 1.00 95.62 88 ASN A CA 1
ATOM 672 C C . ASN A 1 88 ? -13.057 4.421 1.650 1.00 95.62 88 ASN A C 1
ATOM 674 O O . ASN A 1 88 ? -13.245 4.424 0.434 1.00 95.62 88 ASN A O 1
ATOM 678 N N . ALA A 1 89 ? -13.971 4.006 2.525 1.00 91.75 89 ALA A N 1
ATOM 679 C CA . ALA A 1 89 ? -15.268 3.456 2.148 1.00 91.75 89 ALA A CA 1
ATOM 680 C C . ALA A 1 89 ? -16.140 4.468 1.378 1.00 91.75 89 ALA A C 1
ATOM 682 O O . ALA A 1 89 ? -17.061 4.075 0.671 1.00 91.75 89 ALA A O 1
ATOM 683 N N . SER A 1 90 ? -15.835 5.766 1.484 1.00 89.38 90 SER A N 1
ATOM 684 C CA . SER A 1 90 ? -16.559 6.845 0.797 1.00 89.38 90 SER A CA 1
ATOM 685 C C . SER A 1 90 ? -16.059 7.085 -0.636 1.00 89.38 90 SER A C 1
ATOM 687 O O . SER A 1 90 ? -16.782 7.661 -1.448 1.00 89.38 90 SER A O 1
ATOM 689 N N . ASP A 1 91 ? -14.853 6.620 -0.980 1.00 88.62 91 ASP A N 1
ATOM 690 C CA . ASP A 1 91 ? -14.229 6.848 -2.289 1.00 88.62 91 ASP A CA 1
ATOM 691 C C . ASP A 1 91 ? -14.654 5.764 -3.295 1.00 88.62 91 ASP A C 1
ATOM 693 O O . ASP A 1 91 ? -13.861 4.941 -3.760 1.00 88.62 91 ASP A O 1
ATOM 697 N N . GLY A 1 92 ? -15.944 5.753 -3.643 1.00 82.62 92 GLY A N 1
ATOM 698 C CA . GLY A 1 92 ? -16.602 4.692 -4.427 1.00 82.62 92 GLY A CA 1
ATOM 699 C C . GLY A 1 92 ? -16.066 4.443 -5.846 1.00 82.62 92 GLY A C 1
ATOM 700 O O . GLY A 1 92 ? -16.468 3.481 -6.489 1.00 82.62 92 GLY A O 1
ATOM 701 N N . ARG A 1 93 ? -15.192 5.309 -6.374 1.00 87.88 93 ARG A N 1
ATOM 702 C CA . ARG A 1 93 ? -14.643 5.199 -7.743 1.00 87.88 93 ARG A CA 1
ATOM 703 C C . ARG A 1 93 ? -13.121 5.283 -7.817 1.00 87.88 93 ARG A C 1
ATOM 705 O O . ARG A 1 93 ? -12.564 5.127 -8.899 1.00 87.88 93 ARG A O 1
ATOM 712 N N . ALA A 1 94 ? -12.447 5.563 -6.704 1.00 92.94 94 ALA A N 1
ATOM 713 C CA . ALA A 1 94 ? -11.002 5.733 -6.711 1.00 92.94 94 ALA A CA 1
ATOM 714 C C . ALA A 1 94 ? -10.305 4.368 -6.709 1.00 92.94 94 ALA A C 1
ATOM 716 O O . ALA A 1 94 ? -10.636 3.497 -5.902 1.00 92.94 94 ALA A O 1
ATOM 717 N N . THR A 1 95 ? -9.315 4.197 -7.584 1.00 93.50 95 THR A N 1
ATOM 718 C CA . THR A 1 95 ? -8.500 2.982 -7.641 1.00 93.50 95 THR A CA 1
ATOM 719 C C . THR A 1 95 ? -7.490 2.953 -6.496 1.00 93.50 95 THR A C 1
ATOM 721 O O . THR A 1 95 ? -6.963 3.981 -6.061 1.00 93.50 95 THR A O 1
ATOM 724 N N . ALA A 1 96 ? -7.230 1.762 -5.965 1.00 94.88 96 ALA A N 1
ATOM 725 C CA . ALA A 1 96 ? -6.206 1.548 -4.959 1.00 94.88 96 ALA A CA 1
ATOM 726 C C . ALA A 1 96 ? -4.831 1.549 -5.639 1.00 94.88 96 ALA A C 1
ATOM 728 O O . ALA A 1 96 ? -4.543 0.689 -6.467 1.00 94.88 96 ALA A O 1
ATOM 729 N N . THR A 1 97 ? -3.976 2.510 -5.295 1.00 94.06 97 THR A N 1
ATOM 730 C CA . THR A 1 97 ? -2.657 2.689 -5.915 1.00 94.06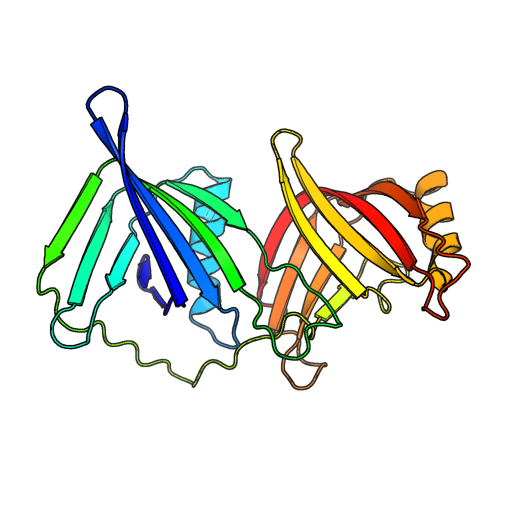 97 THR A CA 1
ATOM 731 C C . THR A 1 97 ? -1.534 2.576 -4.897 1.00 94.06 97 THR A C 1
ATOM 733 O O . THR A 1 97 ? -1.592 3.215 -3.847 1.00 94.06 97 THR A O 1
ATOM 736 N N . VAL A 1 98 ? -0.477 1.846 -5.237 1.00 95.00 98 VAL A N 1
ATOM 737 C CA . VAL A 1 98 ? 0.789 1.865 -4.495 1.00 95.00 98 VAL A CA 1
ATOM 738 C C . VAL A 1 98 ? 1.709 2.901 -5.122 1.00 95.00 98 VAL A C 1
ATOM 740 O O . VAL A 1 98 ? 1.901 2.896 -6.337 1.00 95.00 98 VAL A O 1
ATOM 743 N N . MET A 1 99 ? 2.296 3.773 -4.306 1.00 95.25 99 MET A N 1
ATOM 744 C CA . MET A 1 99 ? 3.332 4.701 -4.756 1.00 95.25 99 MET A CA 1
ATOM 745 C C . MET A 1 99 ? 4.707 4.151 -4.403 1.00 95.25 99 MET A C 1
ATOM 747 O O . MET A 1 99 ? 4.945 3.708 -3.281 1.00 95.25 99 MET A O 1
ATOM 751 N N . VAL A 1 100 ? 5.621 4.208 -5.359 1.00 95.38 100 VAL A N 1
ATOM 752 C CA . VAL A 1 100 ? 6.992 3.738 -5.200 1.00 95.38 100 VAL A CA 1
ATOM 753 C C . VAL A 1 100 ? 7.922 4.883 -5.532 1.00 95.38 100 VAL A C 1
ATOM 755 O O . VAL A 1 100 ? 7.747 5.539 -6.558 1.00 95.38 100 VAL A O 1
ATOM 758 N N . ARG A 1 101 ? 8.924 5.112 -4.684 1.00 95.06 101 ARG A N 1
ATOM 759 C CA . ARG A 1 101 ? 10.021 6.038 -4.961 1.00 95.06 101 ARG A CA 1
ATOM 760 C C . ARG A 1 101 ? 11.337 5.285 -4.921 1.00 95.06 101 ARG A C 1
ATOM 762 O O . ARG A 1 101 ? 11.593 4.510 -3.999 1.00 95.06 101 ARG A O 1
ATOM 769 N N . LEU A 1 102 ? 12.184 5.548 -5.904 1.00 94.94 102 LEU A N 1
ATOM 770 C CA . LEU A 1 102 ? 13.516 4.973 -6.017 1.00 94.94 102 LEU A CA 1
ATOM 771 C C . LEU A 1 102 ? 14.579 6.053 -6.185 1.00 94.94 102 LEU A C 1
ATOM 773 O O . LEU A 1 102 ? 14.293 7.177 -6.610 1.00 94.94 102 LEU A O 1
ATOM 777 N N . LYS A 1 103 ? 15.816 5.675 -5.873 1.00 93.69 103 LYS A N 1
ATOM 778 C CA . LYS A 1 103 ? 17.032 6.425 -6.194 1.00 93.69 103 LYS A CA 1
ATOM 779 C C . LYS A 1 103 ? 18.026 5.516 -6.910 1.00 93.69 103 LYS A C 1
ATOM 781 O O . LYS A 1 103 ? 18.141 4.343 -6.565 1.00 93.69 103 LYS A O 1
ATOM 786 N N . SER A 1 104 ? 18.776 6.049 -7.86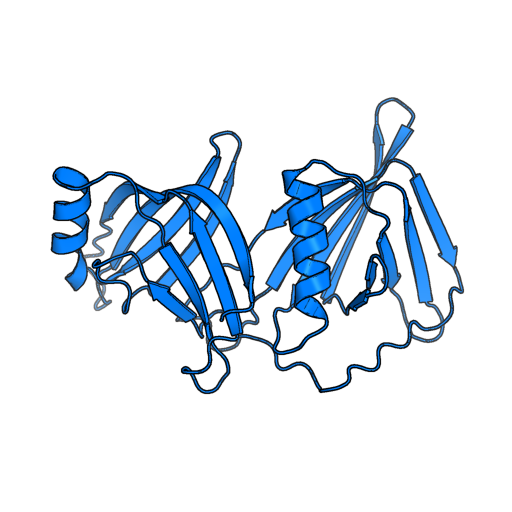1 1.00 93.31 104 SER A N 1
ATOM 787 C CA . SER A 1 104 ? 19.912 5.375 -8.487 1.00 93.31 104 SER A CA 1
ATOM 788 C C . SER A 1 104 ? 21.027 6.378 -8.777 1.00 93.31 104 SER A C 1
ATOM 790 O O . SER A 1 104 ? 20.770 7.552 -9.035 1.00 93.31 104 SER A O 1
ATOM 792 N N . ASN A 1 105 ? 22.269 5.897 -8.742 1.00 89.38 105 ASN A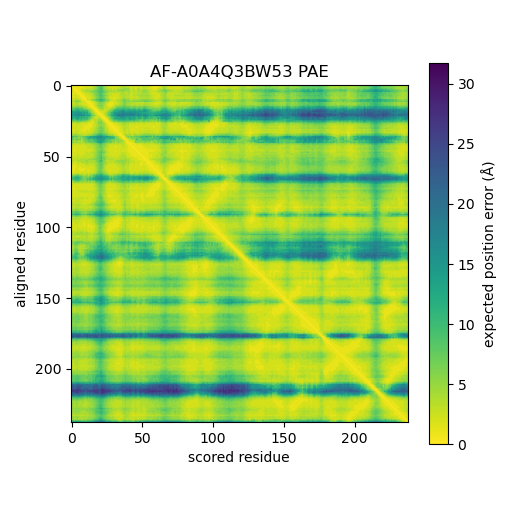 N 1
ATOM 793 C CA . ASN A 1 105 ? 23.454 6.664 -9.133 1.00 89.38 105 ASN A CA 1
ATOM 794 C C . ASN A 1 105 ? 23.798 6.495 -10.622 1.00 89.38 105 ASN A C 1
ATOM 796 O O . ASN A 1 105 ? 24.724 7.135 -11.115 1.00 89.38 105 ASN A O 1
ATOM 800 N N . SER A 1 106 ? 23.127 5.579 -11.327 1.00 87.88 106 SER A N 1
ATOM 801 C CA . SER A 1 106 ? 23.401 5.284 -12.730 1.00 87.88 106 SER A CA 1
ATOM 802 C C . SER A 1 106 ? 22.096 5.104 -13.483 1.00 87.88 106 SER A C 1
ATOM 804 O O . SER A 1 106 ? 21.365 4.131 -13.284 1.00 87.88 106 SER A O 1
ATOM 806 N N . VAL A 1 107 ? 21.819 6.066 -14.360 1.00 91.19 107 VAL A N 1
ATOM 807 C CA . VAL A 1 107 ? 20.666 6.023 -15.249 1.00 91.19 107 VAL A CA 1
ATOM 808 C C . VAL A 1 107 ? 21.123 6.194 -16.683 1.00 91.19 107 VAL A C 1
ATOM 810 O O . VAL A 1 107 ? 21.890 7.101 -16.998 1.00 91.19 107 VAL A O 1
ATOM 813 N N . LYS A 1 108 ? 20.646 5.307 -17.555 1.00 91.88 108 LYS A N 1
ATOM 814 C CA . LYS A 1 108 ? 20.836 5.405 -19.004 1.00 91.88 108 LYS A CA 1
ATOM 815 C C . LYS A 1 108 ? 19.494 5.661 -19.668 1.00 91.88 108 LYS A C 1
ATOM 817 O O . LYS A 1 108 ? 18.515 4.997 -19.334 1.00 91.88 108 LYS A O 1
ATOM 822 N N . SER A 1 109 ? 19.470 6.578 -20.622 1.00 91.19 109 SER A N 1
ATOM 823 C CA . SER A 1 109 ? 18.297 6.844 -21.452 1.00 91.19 109 SER A CA 1
ATOM 824 C C . SER A 1 109 ? 18.537 6.309 -22.855 1.00 91.19 109 SER A C 1
ATOM 826 O O . SER A 1 109 ? 19.617 6.498 -23.408 1.00 91.19 109 SER A O 1
ATOM 828 N N . ASN A 1 110 ? 17.535 5.645 -23.418 1.00 91.50 110 ASN A N 1
ATOM 829 C CA . ASN A 1 110 ? 17.480 5.293 -24.828 1.00 91.50 110 ASN A CA 1
ATOM 830 C C . ASN A 1 110 ? 16.280 6.015 -25.448 1.00 91.50 110 ASN A C 1
ATOM 832 O O . ASN A 1 110 ? 15.125 5.654 -25.203 1.00 91.50 110 ASN A O 1
ATOM 836 N N . GLU A 1 111 ? 16.575 7.079 -26.184 1.00 84.38 111 GLU A N 1
ATOM 837 C CA . GLU A 1 111 ? 15.620 7.824 -26.997 1.00 84.38 111 GLU A CA 1
ATOM 838 C C . GLU A 1 111 ? 15.447 7.008 -28.286 1.00 84.38 111 GLU A C 1
ATOM 840 O O . GLU A 1 111 ? 16.431 6.806 -28.991 1.00 84.38 111 GLU A O 1
ATOM 845 N N . ASN A 1 112 ? 14.243 6.485 -28.563 1.00 82.75 112 ASN A N 1
ATOM 846 C CA . ASN A 1 112 ? 13.922 5.486 -29.611 1.00 82.75 112 ASN A CA 1
ATOM 847 C C . ASN A 1 112 ? 13.980 4.011 -29.174 1.00 82.75 112 ASN A C 1
ATOM 849 O O . ASN A 1 112 ? 14.305 3.125 -29.964 1.00 82.75 112 ASN A O 1
ATOM 853 N N . ALA A 1 113 ? 13.594 3.707 -27.935 1.00 83.88 113 ALA A N 1
ATOM 854 C CA . ALA A 1 113 ? 13.589 2.332 -27.426 1.00 83.88 113 ALA A CA 1
ATOM 855 C C . ALA A 1 113 ? 12.514 1.406 -28.042 1.00 83.88 113 ALA A C 1
ATOM 857 O O . ALA A 1 113 ? 12.421 0.240 -27.658 1.00 83.88 113 ALA A O 1
ATOM 858 N N . GLY A 1 114 ? 11.688 1.912 -28.964 1.00 82.44 114 GLY A N 1
ATOM 859 C CA . GLY A 1 114 ? 10.540 1.193 -29.513 1.00 82.44 114 GLY A CA 1
ATOM 860 C C . GLY A 1 114 ? 9.417 0.991 -28.482 1.00 82.44 114 GLY A C 1
ATOM 861 O O . GLY A 1 114 ? 9.581 1.277 -27.287 1.00 82.44 114 GLY A O 1
ATOM 862 N N . PRO A 1 115 ? 8.225 0.558 -28.916 1.00 80.75 115 PRO A N 1
ATOM 863 C CA . PRO A 1 115 ? 7.106 0.379 -28.006 1.00 80.75 115 PRO A CA 1
ATOM 864 C C . PRO A 1 115 ? 7.337 -0.815 -27.080 1.00 80.75 115 PRO A C 1
ATOM 866 O O . PRO A 1 115 ? 7.695 -1.908 -27.518 1.00 80.75 115 PRO A O 1
ATOM 869 N N . LEU A 1 116 ? 7.061 -0.623 -25.791 1.00 82.75 116 LEU A N 1
ATOM 870 C CA . LEU A 1 116 ? 6.972 -1.731 -24.852 1.00 82.75 116 LEU A CA 1
ATOM 871 C C . LEU A 1 116 ? 5.609 -2.406 -25.016 1.00 82.75 116 LEU A C 1
ATOM 873 O O . LEU A 1 116 ? 4.584 -1.844 -24.632 1.00 82.75 116 LEU A O 1
ATOM 877 N N . VAL A 1 117 ? 5.594 -3.614 -25.575 1.00 78.38 117 VAL A N 1
ATOM 878 C CA . VAL A 1 117 ? 4.358 -4.389 -25.714 1.00 78.38 117 VAL A CA 1
ATOM 879 C C . VAL A 1 117 ? 4.021 -5.036 -24.374 1.00 78.38 117 VAL A C 1
ATOM 881 O O . VAL A 1 117 ? 4.718 -5.930 -23.901 1.00 78.38 117 VAL A O 1
ATOM 884 N N . PHE A 1 118 ? 2.928 -4.584 -23.764 1.00 77.69 118 PHE A N 1
ATOM 885 C CA . PHE A 1 118 ? 2.312 -5.242 -22.619 1.00 77.69 118 PHE A CA 1
ATOM 886 C C . PHE A 1 118 ? 1.001 -5.884 -23.070 1.00 77.69 118 PHE A C 1
ATOM 888 O O . PHE A 1 118 ? -0.004 -5.201 -23.262 1.00 77.69 118 PHE A O 1
ATOM 895 N N . THR A 1 119 ? 1.015 -7.203 -23.246 1.00 75.25 119 THR A N 1
ATOM 896 C CA . THR A 1 119 ? -0.185 -7.994 -23.535 1.00 75.25 119 THR A CA 1
ATOM 897 C C . THR A 1 119 ? -0.526 -8.796 -22.285 1.00 75.25 119 THR A C 1
ATOM 899 O O . THR A 1 119 ? 0.042 -9.871 -22.077 1.00 75.25 119 THR A O 1
ATOM 902 N N . PRO A 1 120 ? -1.386 -8.275 -21.395 1.00 68.69 120 PRO A N 1
ATOM 903 C CA . PRO A 1 120 ? -1.779 -9.046 -20.233 1.00 68.69 120 PRO A CA 1
ATOM 904 C C . PRO A 1 120 ? -2.625 -10.242 -20.690 1.00 68.69 120 PRO A C 1
ATOM 906 O O . PRO A 1 120 ? -3.408 -10.124 -21.634 1.00 68.69 120 PRO A O 1
ATOM 909 N N . LYS A 1 121 ? -2.469 -11.394 -20.023 1.00 70.88 121 LYS A N 1
ATOM 910 C CA . LYS A 1 121 ? -3.272 -12.598 -20.311 1.00 70.88 121 LYS A CA 1
ATOM 911 C C . LYS A 1 121 ? -4.774 -12.336 -20.149 1.00 70.88 121 LYS A C 1
ATOM 913 O O . LYS A 1 121 ? -5.577 -12.862 -20.907 1.00 70.88 121 LYS A O 1
ATOM 918 N N . GLU A 1 122 ? -5.129 -11.482 -19.192 1.00 74.50 122 GLU A N 1
ATOM 919 C CA . GLU A 1 122 ? -6.491 -11.032 -18.911 1.00 74.50 122 GLU A CA 1
ATOM 920 C C . GLU A 1 122 ? -6.498 -9.517 -18.725 1.00 74.50 122 GLU A C 1
ATOM 922 O O . GLU A 1 122 ? -5.496 -8.946 -18.300 1.00 74.50 122 GLU A O 1
ATOM 927 N N . ARG A 1 123 ? -7.614 -8.839 -19.022 1.00 75.81 123 ARG A N 1
ATOM 928 C CA . ARG A 1 123 ? -7.722 -7.401 -18.738 1.00 75.81 123 ARG A CA 1
ATOM 929 C C . ARG A 1 123 ? -7.727 -7.204 -17.215 1.00 75.81 123 ARG A C 1
ATOM 931 O O . ARG A 1 123 ? -8.715 -7.589 -16.590 1.00 75.81 123 ARG A O 1
ATOM 938 N N . PRO A 1 124 ? -6.676 -6.610 -16.617 1.00 80.06 124 PRO A N 1
ATOM 939 C CA . PRO A 1 124 ? -6.618 -6.452 -15.172 1.00 80.06 124 PRO A CA 1
ATOM 940 C C . PRO A 1 124 ? -7.759 -5.540 -14.719 1.00 80.06 124 PRO A C 1
ATOM 942 O O . PRO A 1 124 ? -7.910 -4.423 -15.221 1.00 80.06 124 PRO A O 1
ATOM 945 N N . ARG A 1 125 ? -8.580 -6.025 -13.785 1.00 87.94 125 ARG A N 1
ATOM 946 C CA . ARG A 1 125 ? -9.657 -5.233 -13.184 1.00 87.94 125 ARG A CA 1
ATOM 947 C C . ARG A 1 125 ? -9.096 -4.452 -11.998 1.00 87.94 125 ARG A C 1
ATOM 949 O O . ARG A 1 125 ? -8.560 -5.083 -11.086 1.00 87.94 125 ARG A O 1
ATOM 956 N N . PRO A 1 126 ? -9.172 -3.110 -11.998 1.00 90.56 126 PRO A N 1
ATOM 957 C CA . PRO A 1 126 ? -8.621 -2.315 -10.913 1.00 90.56 126 PRO A CA 1
ATOM 958 C C . PRO A 1 126 ? -9.407 -2.548 -9.621 1.00 90.56 126 PRO A C 1
ATOM 960 O O . PRO A 1 126 ? -10.636 -2.628 -9.626 1.00 90.56 126 PRO A O 1
ATOM 963 N N . LEU A 1 127 ? -8.686 -2.615 -8.507 1.00 93.88 127 LEU A N 1
ATOM 964 C CA . LEU A 1 127 ? -9.267 -2.671 -7.172 1.00 93.88 127 LEU A CA 1
ATOM 965 C C . LEU A 1 127 ? -9.614 -1.258 -6.708 1.00 93.88 127 LEU A C 1
ATOM 967 O O . LEU A 1 127 ? -8.862 -0.311 -6.950 1.00 93.88 127 LEU A O 1
ATOM 971 N N . LEU A 1 128 ? -10.747 -1.111 -6.027 1.00 95.62 128 LEU A N 1
ATOM 972 C CA . LEU A 1 128 ? -11.217 0.178 -5.521 1.00 95.62 128 LEU A CA 1
ATOM 973 C C . LEU A 1 128 ? -10.777 0.393 -4.072 1.00 95.62 128 LEU A C 1
ATOM 975 O O . LEU A 1 128 ? -10.769 -0.541 -3.273 1.00 95.62 128 LEU A O 1
ATOM 979 N N . LYS A 1 129 ? -10.477 1.645 -3.709 1.00 95.62 129 LYS A N 1
ATOM 980 C CA . LYS A 1 129 ? -10.125 2.042 -2.330 1.00 95.62 129 LYS A CA 1
ATOM 981 C C . LYS A 1 129 ? -11.241 1.790 -1.319 1.00 95.62 129 LYS A C 1
ATOM 983 O O . LYS A 1 129 ? -10.964 1.675 -0.131 1.00 95.62 129 LYS A O 1
ATOM 988 N N . SER A 1 130 ? -12.483 1.756 -1.788 1.00 96.31 130 SER A N 1
ATOM 989 C CA . SER A 1 130 ? -13.693 1.541 -0.993 1.00 96.31 130 SER A CA 1
ATOM 990 C C . SER A 1 130 ? -14.032 0.062 -0.800 1.00 96.31 130 SER A C 1
ATOM 992 O O . SER A 1 130 ? -14.760 -0.277 0.129 1.00 96.31 130 SER A O 1
ATOM 994 N N . ASN A 1 131 ? -13.461 -0.829 -1.616 1.00 95.81 131 ASN A N 1
ATOM 995 C CA . ASN A 1 131 ? -13.737 -2.260 -1.568 1.00 95.81 131 ASN A CA 1
ATOM 996 C C . ASN A 1 131 ? -12.728 -2.950 -0.654 1.00 95.81 131 ASN A C 1
ATOM 998 O O . ASN A 1 131 ? -11.772 -3.575 -1.118 1.00 95.81 131 ASN A O 1
ATOM 1002 N N . PHE A 1 132 ? -12.921 -2.825 0.656 1.00 96.81 132 PHE A N 1
ATOM 1003 C CA . PHE A 1 132 ? -12.054 -3.479 1.626 1.00 96.81 132 PHE A CA 1
ATOM 1004 C C . PHE A 1 132 ? -12.814 -4.041 2.822 1.00 96.81 132 PHE A C 1
ATOM 1006 O O . PHE A 1 132 ? -13.932 -3.644 3.140 1.00 96.81 132 PHE A O 1
ATOM 1013 N N . THR A 1 133 ? -12.169 -4.977 3.504 1.00 96.69 133 THR A N 1
ATOM 1014 C CA . THR A 1 133 ? -12.577 -5.469 4.820 1.00 96.69 133 THR A CA 1
ATOM 1015 C C . THR A 1 133 ? -11.342 -5.657 5.688 1.00 96.69 133 THR A C 1
ATOM 1017 O O . THR A 1 133 ? -10.225 -5.744 5.179 1.00 96.69 133 THR A O 1
ATOM 1020 N N . ALA A 1 134 ? -11.514 -5.704 7.001 1.00 96.75 134 ALA A N 1
ATOM 1021 C CA . ALA A 1 134 ? -10.414 -5.805 7.944 1.00 96.75 134 ALA A CA 1
ATOM 1022 C C . ALA A 1 134 ? -10.700 -6.848 9.027 1.00 96.75 134 ALA A C 1
ATOM 1024 O O . ALA A 1 134 ? -11.848 -7.117 9.371 1.00 96.75 134 ALA A O 1
ATOM 1025 N N . SER A 1 135 ? -9.632 -7.425 9.570 1.00 95.25 135 SER A N 1
ATOM 1026 C CA . SER A 1 135 ? -9.647 -8.366 10.688 1.00 95.25 135 SER A CA 1
ATOM 1027 C C . SER A 1 135 ? -8.537 -7.985 11.663 1.00 95.25 135 SER A C 1
ATOM 1029 O O . SER A 1 135 ? -7.377 -7.867 11.266 1.00 95.25 135 SER A O 1
ATOM 1031 N N . PHE A 1 136 ? -8.910 -7.749 12.920 1.00 92.94 136 PHE A N 1
ATOM 1032 C CA . PHE A 1 136 ? -8.029 -7.306 14.005 1.00 92.94 136 PHE A CA 1
ATOM 1033 C C . PHE A 1 136 ? -8.244 -8.224 15.217 1.00 92.94 136 PHE A C 1
ATOM 1035 O O . PHE A 1 136 ? -8.818 -7.822 16.227 1.00 92.94 136 PHE A O 1
ATOM 1042 N N . GLY A 1 137 ? -7.861 -9.497 15.075 1.00 88.00 137 GLY A N 1
ATOM 1043 C CA . GLY A 1 137 ? -8.212 -10.538 16.045 1.00 88.00 137 GLY A CA 1
ATOM 1044 C C . GLY A 1 137 ? -9.729 -10.624 16.245 1.00 88.00 137 GLY A C 1
ATOM 1045 O O . GLY A 1 137 ? -10.480 -10.618 15.268 1.00 88.00 137 GLY A O 1
ATOM 1046 N N . ASP A 1 138 ? -10.160 -10.628 17.506 1.00 89.50 138 ASP A N 1
ATOM 1047 C CA . ASP A 1 138 ? -11.575 -10.677 17.900 1.00 89.50 138 ASP A CA 1
ATOM 1048 C C . ASP A 1 138 ? -12.238 -9.289 17.986 1.00 89.50 138 ASP A C 1
ATOM 1050 O O . ASP A 1 138 ? -13.390 -9.162 18.406 1.00 89.50 138 ASP A O 1
ATOM 1054 N N . LEU A 1 139 ? -11.522 -8.220 17.620 1.00 93.19 139 LEU A N 1
ATOM 1055 C CA . LEU A 1 139 ? -12.040 -6.859 17.728 1.00 93.19 139 LEU A CA 1
ATOM 1056 C C . LEU A 1 139 ? -12.941 -6.490 16.545 1.00 93.19 139 LEU A C 1
ATOM 1058 O O . LEU A 1 139 ? -12.697 -6.900 15.404 1.00 93.19 139 LEU A O 1
ATOM 1062 N N . PRO A 1 140 ? -13.964 -5.650 16.783 1.00 94.50 140 PRO A N 1
ATOM 1063 C CA . PRO A 1 140 ? -14.849 -5.188 15.726 1.00 94.50 140 PRO A CA 1
ATOM 1064 C C . PRO A 1 140 ? -14.085 -4.341 14.700 1.00 94.50 140 PRO A C 1
ATOM 1066 O O . PRO A 1 140 ? -13.584 -3.256 15.007 1.00 94.50 140 PRO A O 1
ATOM 1069 N N . ALA A 1 141 ? -14.030 -4.847 13.464 1.00 94.75 141 ALA A N 1
ATOM 1070 C CA . ALA A 1 141 ? -13.355 -4.211 12.328 1.00 94.75 141 ALA A CA 1
ATOM 1071 C C . ALA A 1 141 ? -14.251 -4.039 11.084 1.00 94.75 141 ALA A C 1
ATOM 1073 O O . ALA A 1 141 ? -13.851 -3.423 10.098 1.00 94.75 141 ALA A O 1
ATOM 1074 N N . ALA A 1 142 ? -15.491 -4.539 11.125 1.00 91.38 142 ALA A N 1
ATOM 1075 C CA . ALA A 1 142 ? -16.421 -4.494 9.993 1.00 91.38 142 ALA A CA 1
ATOM 1076 C C . ALA A 1 142 ? -16.891 -3.072 9.624 1.00 91.38 142 ALA A C 1
ATOM 1078 O O . ALA A 1 142 ? -17.394 -2.860 8.526 1.00 91.38 142 ALA A O 1
ATOM 1079 N N . ARG A 1 143 ? -16.752 -2.104 10.539 1.00 92.56 143 ARG A N 1
ATOM 1080 C CA . ARG A 1 143 ? -17.237 -0.720 10.381 1.00 92.56 143 ARG A CA 1
ATOM 1081 C C . ARG A 1 143 ? -16.120 0.295 10.146 1.00 92.56 143 ARG A C 1
ATOM 1083 O O . ARG A 1 143 ? -16.322 1.493 10.348 1.00 92.56 143 ARG A O 1
ATOM 1090 N N . PHE A 1 144 ? -14.944 -0.172 9.739 1.00 95.31 144 PHE A N 1
ATOM 1091 C CA . PHE A 1 144 ? -13.835 0.713 9.408 1.00 95.31 144 PHE A CA 1
ATOM 1092 C C . PHE A 1 144 ? -14.184 1.544 8.174 1.00 95.31 144 PHE A C 1
ATOM 1094 O O . PHE A 1 144 ? -14.501 1.005 7.117 1.00 95.31 144 PHE A O 1
ATOM 1101 N N . SER A 1 145 ? -14.146 2.867 8.319 1.00 94.31 145 SER A N 1
ATOM 1102 C CA . SER A 1 145 ? -14.474 3.814 7.251 1.00 94.31 145 SER A CA 1
ATOM 1103 C C . SER A 1 145 ? -13.240 4.271 6.489 1.00 94.31 145 SER A C 1
ATOM 1105 O O . SER A 1 145 ? -13.323 4.499 5.284 1.00 94.31 145 SER A O 1
ATOM 1107 N N . ASN A 1 146 ? -12.106 4.413 7.175 1.00 96.12 146 ASN A N 1
ATOM 1108 C CA . ASN A 1 146 ? -10.859 4.878 6.580 1.00 96.12 146 ASN A CA 1
ATOM 1109 C C . ASN A 1 146 ? -9.661 4.161 7.219 1.00 96.12 146 ASN A C 1
ATOM 1111 O O . ASN A 1 146 ? -9.612 4.016 8.441 1.00 96.12 146 ASN A O 1
ATOM 1115 N N . ILE A 1 147 ? -8.705 3.722 6.400 1.00 97.56 147 ILE A N 1
ATOM 1116 C CA . ILE A 1 147 ? -7.430 3.142 6.827 1.00 97.56 147 ILE A CA 1
ATOM 1117 C C . ILE A 1 147 ? -6.297 3.851 6.083 1.00 97.56 147 ILE A C 1
ATOM 1119 O O . ILE A 1 147 ? -6.176 3.755 4.861 1.00 97.56 147 ILE A O 1
ATOM 1123 N N . ARG A 1 148 ? -5.424 4.524 6.834 1.00 96.88 148 ARG A N 1
ATOM 1124 C CA . ARG A 1 148 ? -4.234 5.215 6.323 1.00 96.88 148 ARG A CA 1
ATOM 1125 C C . ARG A 1 148 ? -2.966 4.550 6.822 1.00 96.88 148 ARG A C 1
ATOM 1127 O O . ARG A 1 148 ? -2.767 4.421 8.027 1.00 96.88 148 ARG A O 1
ATOM 1134 N N . PHE A 1 149 ? -2.082 4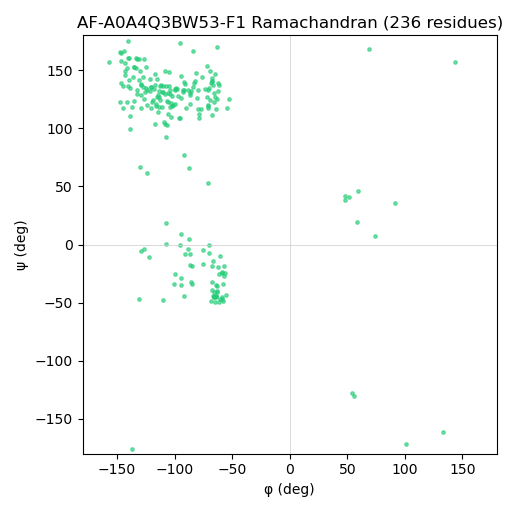.206 5.894 1.00 95.19 149 PHE A N 1
ATOM 1135 C CA . PHE A 1 149 ? -0.751 3.684 6.187 1.00 95.19 149 PHE A CA 1
ATOM 1136 C C . PHE A 1 149 ? 0.268 4.810 6.054 1.00 95.19 149 PHE A C 1
ATOM 1138 O O . PHE A 1 149 ? 0.258 5.557 5.079 1.00 95.19 149 PHE A O 1
ATOM 1145 N N . SER A 1 150 ? 1.161 4.940 7.026 1.00 91.69 150 SER A N 1
ATOM 1146 C CA . SER A 1 150 ? 2.236 5.928 6.974 1.00 91.69 150 SER A CA 1
ATOM 1147 C C . SER A 1 150 ? 3.512 5.377 7.587 1.00 91.69 150 SER A C 1
ATOM 1149 O O . SER A 1 150 ? 3.494 4.459 8.407 1.00 91.69 150 SER A O 1
ATOM 1151 N N . LYS A 1 151 ? 4.644 5.941 7.177 1.00 87.69 151 LYS A N 1
ATOM 1152 C CA . LYS A 1 151 ? 5.958 5.598 7.709 1.00 87.69 151 LYS A CA 1
ATOM 1153 C C . LYS A 1 151 ? 6.707 6.879 8.027 1.00 87.69 151 LYS A C 1
ATOM 1155 O O . LYS A 1 151 ? 6.735 7.802 7.221 1.00 87.69 151 LYS A O 1
ATOM 1160 N N . ASN A 1 152 ? 7.311 6.931 9.205 1.00 85.88 152 ASN A N 1
ATOM 1161 C CA . ASN A 1 152 ? 8.183 8.025 9.615 1.00 85.88 152 ASN A CA 1
ATOM 1162 C C . ASN A 1 152 ? 9.425 7.466 10.325 1.00 85.88 152 ASN A C 1
ATOM 1164 O O . ASN A 1 152 ? 9.608 6.252 10.421 1.00 85.88 152 ASN A O 1
ATOM 1168 N N . ALA A 1 153 ? 10.280 8.352 10.840 1.00 81.88 153 ALA A N 1
ATOM 1169 C CA . ALA A 1 153 ? 11.487 7.954 11.566 1.00 81.88 153 ALA A CA 1
ATOM 1170 C C . ALA A 1 153 ? 11.201 7.087 12.812 1.00 81.88 153 ALA A C 1
ATOM 1172 O O . ALA A 1 153 ? 12.058 6.312 13.224 1.00 81.88 153 ALA A O 1
ATOM 1173 N N . ALA A 1 154 ? 10.001 7.183 13.397 1.00 84.31 154 ALA A N 1
ATOM 1174 C CA . ALA A 1 154 ? 9.598 6.423 14.582 1.00 84.31 154 ALA A CA 1
ATOM 1175 C C . ALA A 1 154 ? 9.017 5.029 14.264 1.00 84.31 154 ALA A C 1
ATOM 1177 O O . ALA A 1 154 ? 8.774 4.244 15.189 1.00 84.31 154 ALA A O 1
ATOM 1178 N N . GLY A 1 155 ? 8.787 4.713 12.984 1.00 88.00 155 GLY A N 1
ATOM 1179 C CA . GLY A 1 155 ? 8.337 3.400 12.523 1.00 88.00 155 GLY A CA 1
ATOM 1180 C C . GLY A 1 155 ? 7.179 3.455 11.529 1.00 88.00 155 GLY A C 1
ATOM 1181 O O . GLY A 1 155 ? 6.916 4.481 10.896 1.00 88.00 155 GLY A O 1
ATOM 1182 N N . ASN A 1 156 ? 6.495 2.318 11.390 1.00 93.06 156 ASN A N 1
ATOM 1183 C CA . ASN A 1 156 ? 5.292 2.198 10.575 1.00 93.06 156 ASN A CA 1
ATOM 1184 C C . ASN A 1 156 ? 4.056 2.469 11.438 1.00 93.06 156 ASN A C 1
ATOM 1186 O O . ASN A 1 156 ? 3.959 1.988 12.571 1.00 93.06 156 ASN A O 1
ATOM 1190 N N . TRP A 1 157 ? 3.110 3.213 10.883 1.00 95.12 157 TRP A N 1
ATOM 1191 C CA . TRP A 1 157 ? 1.902 3.653 11.561 1.00 95.12 157 TRP A CA 1
ATOM 1192 C C . TRP A 1 157 ? 0.678 3.373 10.706 1.00 95.12 157 TRP A C 1
ATOM 1194 O O . TRP A 1 157 ? 0.698 3.563 9.487 1.00 95.12 157 TRP A O 1
ATOM 1204 N N . VAL A 1 158 ? -0.402 2.965 11.362 1.00 96.69 158 VAL A N 1
ATOM 1205 C CA . VAL A 1 158 ? -1.704 2.775 10.727 1.00 96.69 158 VAL A CA 1
ATOM 1206 C C . VAL A 1 158 ? -2.738 3.567 11.499 1.00 96.69 158 VAL A C 1
ATOM 1208 O O . VAL A 1 158 ? -2.887 3.400 12.706 1.00 96.69 158 VAL A O 1
ATOM 1211 N N . THR A 1 159 ? -3.453 4.431 10.797 1.00 96.81 159 THR A N 1
ATOM 1212 C CA . THR A 1 159 ? -4.557 5.206 11.352 1.00 96.81 159 THR A CA 1
ATOM 1213 C C . THR A 1 159 ? -5.852 4.623 10.823 1.00 96.81 159 THR A C 1
ATOM 1215 O O . THR A 1 159 ? -6.033 4.549 9.609 1.00 96.81 159 THR A O 1
ATOM 1218 N N . VAL A 1 160 ? -6.750 4.232 11.720 1.00 96.56 160 VAL A N 1
ATOM 1219 C CA . VAL A 1 160 ? -8.060 3.681 11.369 1.00 96.56 160 VAL A CA 1
ATOM 1220 C C . VAL A 1 160 ? -9.149 4.588 11.909 1.00 96.56 160 VAL A C 1
ATOM 1222 O O . VAL A 1 160 ? -9.110 4.992 13.066 1.00 96.56 160 VAL A O 1
ATOM 1225 N N . GLU A 1 161 ? -10.139 4.893 11.086 1.00 95.44 161 GLU A N 1
ATOM 1226 C CA . GLU A 1 161 ? -11.377 5.534 11.510 1.00 95.44 161 GLU A CA 1
ATOM 1227 C C . GLU A 1 161 ? -12.503 4.497 11.544 1.00 95.44 161 GLU A C 1
ATOM 1229 O O . GLU A 1 161 ? -12.663 3.716 10.604 1.00 95.44 161 GLU A O 1
ATOM 1234 N N . THR A 1 162 ? -13.273 4.473 12.631 1.00 94.50 162 THR A N 1
ATOM 1235 C CA . THR A 1 162 ? -14.396 3.540 12.803 1.00 94.50 162 THR A CA 1
ATOM 1236 C C . THR A 1 162 ? -15.565 4.181 13.551 1.00 94.50 162 THR A C 1
ATOM 1238 O O . THR A 1 162 ? -15.447 5.267 14.128 1.00 94.50 162 THR A O 1
ATOM 1241 N N . SER A 1 163 ? -16.717 3.514 13.516 1.00 92.44 163 SER A N 1
ATOM 1242 C CA . SER A 1 163 ? -17.944 3.923 14.201 1.00 92.44 163 SER A CA 1
ATOM 1243 C C . SER A 1 163 ? -17.773 3.961 15.718 1.00 92.44 163 SER A C 1
ATOM 1245 O O . SER A 1 163 ? -17.234 3.027 16.303 1.00 92.44 163 SER A O 1
ATOM 1247 N N . ILE A 1 164 ? -18.330 4.987 16.373 1.00 92.31 164 ILE A N 1
ATOM 1248 C CA . ILE A 1 164 ? -18.352 5.103 17.841 1.00 92.31 164 ILE A CA 1
ATOM 1249 C C . ILE A 1 164 ? -18.991 3.900 18.542 1.00 92.31 164 ILE A C 1
ATOM 1251 O O . ILE A 1 164 ? -18.647 3.625 19.685 1.00 92.31 164 ILE A O 1
ATOM 1255 N N . ALA A 1 165 ? -19.869 3.159 17.860 1.00 92.38 165 ALA A N 1
ATOM 1256 C CA . ALA A 1 165 ? -20.520 1.973 18.410 1.00 92.38 165 ALA A CA 1
ATOM 1257 C C . ALA A 1 165 ? -19.523 0.887 18.853 1.00 92.38 165 ALA A C 1
ATOM 1259 O O . ALA A 1 165 ? -19.843 0.081 19.719 1.00 92.38 165 ALA A O 1
ATOM 1260 N N . ASP A 1 166 ? -18.313 0.887 18.293 1.00 94.19 166 ASP A N 1
ATOM 1261 C CA . ASP A 1 166 ? -17.291 -0.119 18.580 1.00 94.19 166 ASP A CA 1
ATOM 1262 C C . ASP A 1 166 ? -16.305 0.337 19.677 1.00 94.19 166 ASP A C 1
ATOM 1264 O O . ASP A 1 166 ? -15.375 -0.390 20.031 1.00 94.19 166 ASP A O 1
ATOM 1268 N N . ILE A 1 167 ? -16.465 1.550 20.223 1.00 93.62 167 ILE A N 1
ATOM 1269 C CA . ILE A 1 167 ? -15.422 2.186 21.036 1.00 93.62 167 ILE A CA 1
ATOM 1270 C C . ILE A 1 167 ? -15.148 1.496 22.367 1.00 93.62 167 ILE A C 1
ATOM 1272 O O . ILE A 1 167 ? -14.014 1.526 22.839 1.00 93.62 167 ILE A O 1
ATOM 1276 N N . GLU A 1 168 ? -16.158 0.886 22.981 1.00 93.31 168 GLU A N 1
ATOM 1277 C CA . GLU A 1 168 ? -15.997 0.202 24.265 1.00 93.31 168 GLU A CA 1
ATOM 1278 C C . GLU A 1 168 ? -15.089 -1.017 24.123 1.00 93.31 168 GLU A C 1
ATOM 1280 O O . GLU A 1 168 ? -14.146 -1.164 24.896 1.00 93.31 168 GLU A O 1
ATOM 1285 N N . ALA A 1 169 ? -15.293 -1.831 23.081 1.00 93.12 169 ALA A N 1
ATOM 1286 C CA . ALA A 1 169 ? -14.444 -2.985 22.792 1.00 93.12 169 ALA A CA 1
ATOM 1287 C C . ALA A 1 169 ? -12.982 -2.564 22.574 1.00 93.12 169 ALA A C 1
ATOM 1289 O O . ALA A 1 169 ? -12.069 -3.122 23.183 1.00 93.12 169 ALA A O 1
ATOM 1290 N N . TRP A 1 170 ? -12.768 -1.523 21.766 1.00 93.19 170 TRP A N 1
ATOM 1291 C CA . TRP A 1 170 ? -11.436 -0.981 21.495 1.00 93.19 170 TRP A CA 1
ATOM 1292 C C . TRP A 1 170 ? -10.776 -0.358 22.731 1.00 93.19 170 TRP A C 1
ATOM 1294 O O . TRP A 1 170 ? -9.584 -0.559 22.960 1.00 93.19 170 TRP A O 1
ATOM 1304 N N . SER A 1 171 ? -11.539 0.370 23.548 1.00 91.81 171 SER A N 1
ATOM 1305 C CA . SER A 1 171 ? -11.045 0.968 24.791 1.00 91.8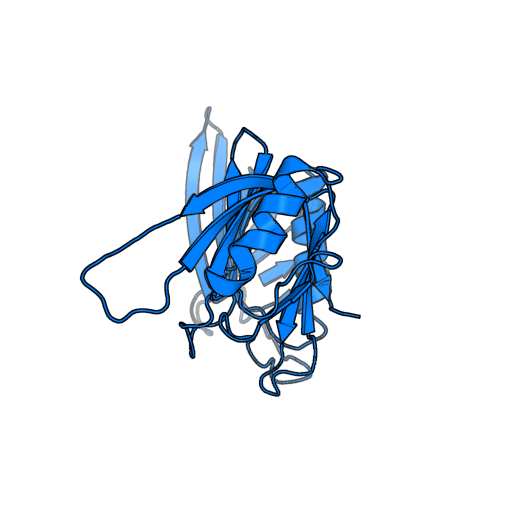1 171 SER A CA 1
ATOM 1306 C C . SER A 1 171 ? -10.658 -0.102 25.808 1.00 91.81 171 SER A C 1
ATOM 1308 O O . SER A 1 171 ? -9.578 -0.017 26.386 1.00 91.81 171 SER A O 1
ATOM 1310 N N . ASN A 1 172 ? -11.501 -1.121 25.990 1.00 90.81 172 ASN A N 1
ATOM 1311 C CA . ASN A 1 172 ? -11.245 -2.228 26.912 1.00 90.81 172 ASN A CA 1
ATOM 1312 C C . ASN A 1 172 ? -10.005 -3.025 26.500 1.00 90.81 172 ASN A C 1
ATOM 1314 O O . ASN A 1 172 ? -9.201 -3.403 27.352 1.00 90.81 172 ASN A O 1
ATOM 1318 N N . TRP A 1 173 ? -9.821 -3.254 25.197 1.00 88.94 173 TRP A N 1
ATOM 1319 C CA . TRP A 1 173 ? -8.620 -3.907 24.687 1.00 88.94 173 TRP A CA 1
ATOM 1320 C C . TRP A 1 173 ? -7.362 -3.078 24.955 1.00 88.94 173 TRP A C 1
ATOM 1322 O O . TRP A 1 173 ? -6.371 -3.619 25.440 1.00 88.94 173 TRP A O 1
ATOM 1332 N N . LEU A 1 174 ? -7.412 -1.762 24.716 1.00 88.56 174 LEU A N 1
ATOM 1333 C CA . LEU A 1 174 ? -6.270 -0.876 24.947 1.00 88.56 174 LEU A CA 1
ATOM 1334 C C . LEU A 1 174 ? -5.853 -0.820 26.427 1.00 88.56 174 LEU A C 1
ATOM 1336 O O . LEU A 1 174 ? -4.662 -0.710 26.719 1.00 88.56 174 LEU A O 1
ATOM 1340 N N . THR A 1 175 ? -6.807 -0.884 27.361 1.00 87.44 175 THR A N 1
ATOM 1341 C CA . THR A 1 175 ? -6.512 -0.806 28.801 1.00 87.44 175 THR A CA 1
ATOM 1342 C C . THR A 1 175 ? -6.120 -2.147 29.417 1.00 87.44 175 THR A C 1
ATOM 1344 O O . THR A 1 175 ? -5.289 -2.157 30.322 1.00 87.44 175 THR A O 1
ATOM 1347 N N . ASN A 1 176 ? -6.688 -3.264 28.943 1.00 82.25 176 ASN A N 1
ATOM 1348 C CA . ASN A 1 176 ? -6.616 -4.558 29.642 1.00 82.25 176 ASN A CA 1
ATOM 1349 C C . ASN A 1 176 ? -5.984 -5.702 28.824 1.00 82.25 176 ASN A C 1
ATOM 1351 O O . ASN A 1 176 ? -5.750 -6.776 29.373 1.00 82.25 176 ASN A O 1
ATOM 1355 N N . GLY A 1 177 ? -5.756 -5.525 27.520 1.00 67.25 177 GLY A N 1
ATOM 1356 C CA . GLY A 1 177 ? -5.350 -6.596 26.607 1.00 67.25 177 GLY A CA 1
ATOM 1357 C C . GLY A 1 177 ? -3.842 -6.724 26.37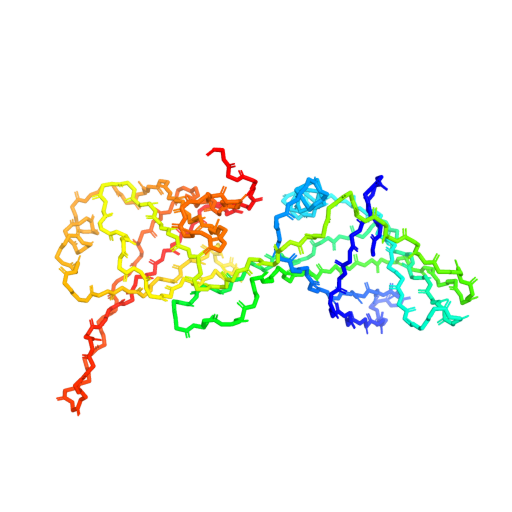2 1.00 67.25 177 GLY A C 1
ATOM 1358 O O . GLY A 1 177 ? -3.035 -5.879 26.766 1.00 67.25 177 GLY A O 1
ATOM 1359 N N . SER A 1 178 ? -3.461 -7.786 25.647 1.00 67.81 178 SER A N 1
ATOM 1360 C CA . SER A 1 178 ? -2.171 -7.832 24.946 1.00 67.81 178 SER A CA 1
ATOM 1361 C C . SER A 1 178 ? -2.055 -6.590 24.074 1.00 67.81 178 SER A C 1
ATOM 1363 O O . SER A 1 178 ? -2.906 -6.354 23.222 1.00 67.81 178 SER A O 1
ATOM 1365 N N . LYS A 1 179 ? -0.977 -5.823 24.242 1.00 78.06 179 LYS A N 1
ATOM 1366 C CA . LYS A 1 179 ? -0.769 -4.591 23.475 1.00 78.06 179 LYS A CA 1
ATOM 1367 C C . LYS A 1 179 ? -0.455 -4.838 22.006 1.00 78.06 179 LYS A C 1
ATOM 1369 O O . LYS A 1 179 ? -0.358 -3.876 21.264 1.00 78.06 179 LYS A O 1
ATOM 1374 N N . LYS A 1 180 ? -0.256 -6.086 21.573 1.00 90.12 180 LYS A N 1
ATOM 1375 C CA . LYS A 1 180 ? 0.095 -6.423 20.190 1.00 90.12 180 LYS A CA 1
ATOM 1376 C C . LYS A 1 180 ? -0.827 -7.494 19.639 1.00 90.12 180 LYS A C 1
ATOM 1378 O O . LYS A 1 180 ? -1.101 -8.486 20.313 1.00 90.12 180 LYS A O 1
ATOM 1383 N N . MET A 1 181 ? -1.248 -7.298 18.398 1.00 92.06 181 MET A N 1
ATOM 1384 C CA . MET A 1 181 ? -1.979 -8.277 17.603 1.00 92.06 181 MET A CA 1
ATOM 1385 C C . MET A 1 181 ? -1.517 -8.223 16.152 1.00 92.06 181 MET A C 1
ATOM 1387 O O . MET A 1 181 ? -1.113 -7.169 15.662 1.00 92.06 181 MET A O 1
ATOM 1391 N N . ASP A 1 182 ? -1.617 -9.347 15.458 1.00 94.75 182 ASP A N 1
ATOM 1392 C CA . ASP A 1 182 ? -1.533 -9.338 14.006 1.00 94.75 182 ASP A CA 1
ATOM 1393 C C . ASP A 1 182 ? -2.910 -8.996 13.435 1.00 94.75 182 ASP A C 1
ATOM 1395 O O . ASP A 1 182 ? -3.944 -9.449 13.930 1.00 94.75 182 ASP A O 1
ATOM 1399 N N . ALA A 1 183 ? -2.922 -8.171 12.396 1.00 95.50 183 ALA A N 1
ATOM 1400 C CA . ALA A 1 183 ? -4.140 -7.739 11.732 1.00 95.50 183 ALA A CA 1
ATOM 1401 C C . ALA A 1 183 ? -3.991 -7.840 10.218 1.00 95.50 183 ALA A C 1
ATOM 1403 O O . ALA A 1 183 ? -2.892 -7.932 9.665 1.00 95.50 183 ALA A O 1
ATOM 1404 N N . SER A 1 184 ? -5.118 -7.868 9.523 1.00 96.94 184 SER A N 1
ATOM 1405 C CA . SER A 1 184 ? -5.160 -7.983 8.072 1.00 96.94 184 SER A CA 1
ATOM 1406 C C . SER A 1 184 ? -6.221 -7.074 7.496 1.00 96.94 184 SER A C 1
ATOM 1408 O O . SER A 1 184 ? -7.350 -7.041 7.978 1.00 96.94 184 SER A O 1
ATOM 1410 N N . VAL A 1 185 ? -5.860 -6.369 6.434 1.00 97.38 185 VAL A N 1
ATOM 1411 C CA . VAL A 1 185 ? -6.778 -5.570 5.628 1.00 97.38 185 VAL A CA 1
ATOM 1412 C C . VAL A 1 185 ? -6.809 -6.176 4.237 1.00 97.38 185 VAL A C 1
ATOM 1414 O O . VAL A 1 185 ? -5.776 -6.297 3.588 1.00 97.38 185 VAL A O 1
ATOM 1417 N N . TYR A 1 186 ? -7.982 -6.586 3.784 1.00 96.88 186 TYR A N 1
ATOM 1418 C CA . TYR A 1 186 ? -8.174 -7.233 2.497 1.00 96.88 186 TYR A CA 1
ATOM 1419 C C . TYR A 1 186 ? -8.791 -6.247 1.520 1.00 96.88 186 TYR A C 1
ATOM 1421 O O . TYR A 1 186 ? -9.818 -5.644 1.826 1.00 96.88 186 TYR A O 1
ATOM 1429 N N . LEU A 1 187 ? -8.193 -6.126 0.340 1.00 96.38 187 LEU A N 1
ATOM 1430 C CA . LEU A 1 187 ? -8.826 -5.499 -0.813 1.00 96.38 187 LEU A CA 1
ATOM 1431 C C . LEU A 1 187 ? -9.658 -6.546 -1.544 1.00 96.38 187 LEU A C 1
ATOM 1433 O O . LEU A 1 187 ? -9.188 -7.657 -1.814 1.00 96.38 187 LEU A O 1
ATOM 1437 N N . LEU A 1 188 ? -10.891 -6.172 -1.849 1.00 95.25 188 LEU A N 1
ATOM 1438 C CA . LEU A 1 188 ? -11.904 -7.048 -2.408 1.00 95.25 188 LEU A CA 1
ATOM 1439 C C . LEU A 1 188 ? -12.097 -6.766 -3.897 1.00 95.25 188 LEU A C 1
ATOM 1441 O O . LEU A 1 188 ? -11.976 -5.626 -4.354 1.00 95.25 188 LEU A O 1
ATOM 1445 N N . ALA A 1 189 ? -12.443 -7.810 -4.641 1.00 93.00 189 ALA A N 1
ATOM 1446 C CA . ALA A 1 189 ? -12.919 -7.682 -6.009 1.00 93.00 189 ALA A CA 1
ATOM 1447 C C . ALA A 1 189 ? -14.249 -6.891 -6.049 1.00 93.00 189 ALA A C 1
ATOM 1449 O O . ALA A 1 189 ? -14.879 -6.657 -5.009 1.00 93.00 189 ALA A O 1
ATOM 1450 N N . PRO A 1 190 ? -14.732 -6.489 -7.238 1.00 89.44 190 PRO A N 1
ATOM 1451 C CA . PRO A 1 190 ? -16.016 -5.796 -7.379 1.00 89.44 190 PRO A CA 1
ATOM 1452 C C . PRO A 1 190 ? -17.231 -6.563 -6.829 1.00 89.44 190 PRO A C 1
ATOM 1454 O O . PRO A 1 190 ? -18.267 -5.956 -6.575 1.00 89.44 190 PRO A O 1
ATOM 1457 N N . ASP A 1 191 ? -17.115 -7.879 -6.623 1.00 91.94 191 ASP A N 1
ATOM 1458 C CA . ASP A 1 191 ? -18.153 -8.716 -6.009 1.00 91.94 191 ASP A CA 1
ATOM 1459 C C . ASP A 1 191 ? -18.280 -8.546 -4.480 1.00 91.94 191 ASP A C 1
ATOM 1461 O O . ASP A 1 191 ? -19.177 -9.137 -3.874 1.00 91.94 191 ASP A O 1
ATOM 1465 N N . MET A 1 192 ? -17.395 -7.755 -3.857 1.00 90.44 192 MET A N 1
ATOM 1466 C CA . MET A 1 192 ? -17.331 -7.485 -2.413 1.00 90.44 192 MET A CA 1
ATOM 1467 C C . MET A 1 192 ? -17.148 -8.735 -1.538 1.00 90.44 192 MET A C 1
ATOM 1469 O O . MET A 1 192 ? -17.429 -8.705 -0.338 1.00 90.44 192 MET A O 1
ATOM 1473 N N . ARG A 1 193 ? -16.682 -9.846 -2.114 1.00 92.19 193 ARG A N 1
ATOM 1474 C CA . ARG A 1 193 ? -16.516 -11.136 -1.423 1.00 92.19 193 ARG A CA 1
ATOM 1475 C C . ARG A 1 193 ? -15.141 -11.730 -1.662 1.00 92.19 193 ARG A C 1
ATOM 1477 O O . ARG A 1 193 ? -14.490 -12.163 -0.711 1.00 92.19 193 ARG A O 1
ATOM 1484 N N . THR A 1 194 ? -14.698 -11.738 -2.912 1.00 93.94 194 THR A N 1
ATOM 1485 C CA . THR A 1 194 ? -13.412 -12.305 -3.301 1.00 93.94 194 THR A CA 1
ATOM 1486 C C . THR A 1 194 ? -12.299 -11.403 -2.794 1.00 93.94 194 THR A C 1
ATOM 1488 O O . THR A 1 194 ? -12.217 -10.228 -3.148 1.00 93.94 194 THR A O 1
ATOM 1491 N N . ARG A 1 195 ? -11.432 -11.948 -1.941 1.00 95.06 195 ARG A N 1
ATOM 1492 C CA . ARG A 1 195 ? -10.237 -11.256 -1.455 1.00 95.06 195 ARG A CA 1
ATOM 1493 C C . ARG A 1 195 ? -9.164 -11.373 -2.526 1.00 95.06 195 ARG A C 1
ATOM 1495 O O . ARG A 1 195 ? -8.860 -12.476 -2.959 1.00 95.06 195 ARG A O 1
ATOM 1502 N N . VAL A 1 196 ? -8.603 -10.247 -2.952 1.00 94.19 196 VAL A N 1
ATOM 1503 C CA . VAL A 1 196 ? -7.617 -10.211 -4.046 1.00 94.19 196 VAL A CA 1
ATOM 1504 C C . VAL A 1 196 ? -6.233 -9.878 -3.512 1.00 94.19 196 VAL A C 1
ATOM 1506 O O . VAL A 1 196 ? -5.261 -10.564 -3.817 1.00 94.19 196 VAL A O 1
ATOM 1509 N N . LYS A 1 197 ? -6.132 -8.840 -2.677 1.00 94.94 197 LYS A N 1
ATOM 1510 C CA . LYS A 1 197 ? -4.880 -8.450 -2.015 1.00 94.94 197 LYS A CA 1
ATOM 1511 C C . LYS A 1 197 ? -5.077 -8.385 -0.513 1.00 94.94 197 LYS A C 1
ATOM 1513 O O . LYS A 1 197 ? -6.173 -8.093 -0.037 1.00 94.94 197 LYS A O 1
ATOM 1518 N N . GLN A 1 198 ? -3.998 -8.598 0.221 1.00 95.44 198 GLN A N 1
ATOM 1519 C CA . GLN A 1 198 ? -3.963 -8.505 1.670 1.00 95.44 198 GLN A CA 1
ATOM 1520 C C . GLN A 1 198 ? -2.808 -7.606 2.102 1.00 95.44 198 GLN A C 1
ATOM 1522 O O . GLN A 1 198 ? -1.663 -7.812 1.713 1.00 95.44 198 GLN A O 1
ATOM 1527 N N . VAL A 1 199 ? -3.115 -6.628 2.947 1.00 96.50 199 VAL A N 1
ATOM 1528 C CA . VAL A 1 199 ? -2.138 -5.894 3.744 1.00 96.50 199 VAL A CA 1
ATOM 1529 C C . VAL A 1 199 ? -2.085 -6.540 5.124 1.00 96.50 199 VAL A C 1
ATOM 1531 O O . VAL A 1 199 ? -3.032 -6.426 5.905 1.00 96.50 199 VAL A O 1
ATOM 1534 N N . LYS A 1 200 ? -0.988 -7.230 5.430 1.00 96.12 200 LYS A N 1
ATOM 1535 C CA . LYS A 1 200 ? -0.709 -7.795 6.752 1.00 96.12 200 LYS A CA 1
ATOM 1536 C C . LYS A 1 200 ? -0.021 -6.767 7.632 1.00 96.12 200 LYS A C 1
ATOM 1538 O O . LYS A 1 200 ? 0.981 -6.174 7.238 1.00 96.12 200 LYS A O 1
ATOM 1543 N N . LEU A 1 201 ? -0.545 -6.602 8.837 1.00 95.88 201 LEU A N 1
ATOM 1544 C CA . LEU A 1 201 ? 0.002 -5.764 9.892 1.00 95.88 201 LEU A CA 1
ATOM 1545 C C . LEU A 1 201 ? 0.550 -6.690 10.971 1.00 95.88 201 LEU A C 1
ATOM 1547 O O . LEU A 1 201 ? -0.224 -7.307 11.698 1.00 95.88 201 LEU A O 1
ATOM 1551 N N . LEU A 1 202 ? 1.871 -6.815 11.046 1.00 94.81 202 LEU A N 1
ATOM 1552 C CA . LEU A 1 202 ? 2.530 -7.709 11.993 1.00 94.81 202 LEU A CA 1
ATOM 1553 C C . LEU A 1 202 ? 2.913 -6.942 13.258 1.00 94.81 202 LEU A C 1
ATOM 1555 O O . LEU A 1 202 ? 3.593 -5.909 13.186 1.00 94.81 202 LEU A O 1
ATOM 1559 N N . GLY A 1 203 ? 2.485 -7.451 14.411 1.00 93.50 203 GLY A N 1
ATOM 1560 C CA . GLY A 1 203 ? 2.710 -6.845 15.719 1.00 93.50 203 GLY A CA 1
ATOM 1561 C C . GLY A 1 203 ? 2.120 -5.441 15.829 1.00 93.50 203 GLY A C 1
ATOM 1562 O O . GLY A 1 203 ? 2.814 -4.529 16.281 1.00 93.50 203 GLY A O 1
ATOM 1563 N N . ALA A 1 204 ? 0.880 -5.252 15.374 1.00 93.56 204 ALA A N 1
ATOM 1564 C CA . ALA A 1 204 ? 0.159 -3.993 15.494 1.00 93.56 204 ALA A CA 1
ATOM 1565 C C . ALA A 1 204 ? -0.201 -3.713 16.958 1.00 93.56 204 ALA A C 1
ATOM 1567 O O . ALA A 1 204 ? -0.867 -4.509 17.619 1.00 93.56 204 ALA A O 1
ATOM 1568 N N . GLU A 1 205 ? 0.228 -2.556 17.449 1.00 91.75 205 GLU A N 1
ATOM 1569 C CA . GLU A 1 205 ? -0.013 -2.061 18.799 1.00 91.75 205 GLU A CA 1
ATOM 1570 C C . GLU A 1 205 ? -0.842 -0.791 18.736 1.00 91.75 205 GLU A C 1
ATOM 1572 O O . GLU A 1 205 ? -0.394 0.192 18.144 1.00 91.75 205 GLU A O 1
ATOM 1577 N N . ALA A 1 206 ? -2.042 -0.785 19.328 1.00 89.38 206 ALA A N 1
ATOM 1578 C CA . ALA A 1 206 ? -2.782 0.468 19.432 1.00 89.38 206 ALA A CA 1
ATOM 1579 C C . ALA A 1 206 ? -2.092 1.364 20.461 1.00 89.38 206 ALA A C 1
ATOM 1581 O O . ALA A 1 206 ? -1.833 0.972 21.596 1.00 89.38 206 ALA A O 1
ATOM 1582 N N . VAL A 1 207 ? -1.790 2.581 20.033 1.00 90.88 207 VAL A N 1
ATOM 1583 C CA . VAL A 1 207 ? -1.084 3.593 20.817 1.00 90.88 207 VAL A CA 1
ATOM 1584 C C . VAL A 1 207 ? -2.068 4.607 21.380 1.00 90.88 207 VAL A C 1
ATOM 1586 O O . VAL A 1 207 ? -1.862 5.128 22.473 1.00 90.88 207 VAL A O 1
ATOM 1589 N N . SER A 1 208 ? -3.139 4.911 20.645 1.00 91.62 208 SER A N 1
ATOM 1590 C CA . SER A 1 208 ? -4.131 5.877 21.104 1.00 91.62 208 SER A CA 1
ATOM 1591 C C . SER A 1 208 ? -5.501 5.701 20.459 1.00 91.62 208 SER A C 1
ATOM 1593 O O . SER A 1 208 ? -5.647 5.157 19.362 1.00 91.62 208 SER A O 1
ATOM 1595 N N . ILE A 1 209 ? -6.503 6.217 21.173 1.00 92.81 209 ILE A N 1
ATOM 1596 C CA . ILE A 1 209 ? -7.875 6.406 20.708 1.00 92.81 209 ILE A CA 1
ATOM 1597 C C . ILE A 1 209 ? -8.175 7.899 20.785 1.00 92.81 209 ILE A C 1
ATOM 1599 O O . ILE A 1 209 ? -8.085 8.502 21.856 1.00 92.81 209 ILE A O 1
ATOM 1603 N N . LYS A 1 210 ? -8.560 8.504 19.664 1.00 93.00 210 LYS A N 1
ATOM 1604 C CA . LYS A 1 210 ? -9.003 9.898 19.602 1.00 93.00 210 LYS A CA 1
ATOM 1605 C C . LYS A 1 210 ? -10.475 9.943 19.227 1.00 93.00 210 LYS A C 1
ATOM 1607 O O . LYS A 1 210 ? -10.858 9.525 18.139 1.00 93.00 210 LYS A O 1
ATOM 1612 N N . ARG A 1 211 ? -11.304 10.484 20.116 1.00 86.00 211 ARG A N 1
ATOM 1613 C CA . ARG A 1 211 ? -12.719 10.755 19.834 1.00 86.00 211 ARG A CA 1
ATOM 1614 C C . ARG A 1 211 ? -12.849 12.148 19.224 1.00 86.00 211 ARG A C 1
ATOM 1616 O O . ARG A 1 211 ? -12.285 13.099 19.762 1.00 86.00 211 ARG A O 1
ATOM 1623 N N . SER A 1 212 ? -13.600 12.279 18.137 1.00 72.12 212 SER A N 1
ATOM 1624 C CA . SER A 1 212 ? -14.027 13.581 17.619 1.00 72.12 212 SER A CA 1
ATOM 1625 C C . SER A 1 212 ? -15.540 13.685 17.741 1.00 72.12 212 SER A C 1
ATOM 1627 O O . SER A 1 212 ? -16.265 12.949 17.076 1.00 72.12 212 SER A O 1
ATOM 1629 N N . PHE A 1 213 ? -16.015 14.596 18.588 1.00 68.06 213 PHE A N 1
ATOM 1630 C CA . PHE A 1 213 ? -17.435 14.910 18.697 1.00 68.06 213 PHE A CA 1
ATOM 1631 C C . PHE A 1 213 ? -17.703 16.233 17.995 1.00 68.06 213 PHE A C 1
ATOM 1633 O O . PHE A 1 213 ? -17.192 17.270 18.414 1.00 68.06 213 PHE A O 1
ATOM 1640 N N . ILE A 1 214 ? -18.532 16.200 16.957 1.00 68.38 214 ILE A N 1
ATOM 1641 C CA . ILE A 1 214 ? -19.111 17.404 16.368 1.00 68.38 214 ILE A CA 1
ATOM 1642 C C . ILE A 1 214 ? -20.575 17.410 16.802 1.00 68.38 214 ILE A C 1
ATOM 1644 O O . ILE A 1 214 ? -21.378 16.631 16.301 1.00 68.38 214 ILE A O 1
ATOM 1648 N N . LYS A 1 215 ? -20.910 18.238 17.802 1.00 63.62 215 LYS A N 1
ATOM 1649 C CA . LYS A 1 215 ? -22.257 18.283 18.411 1.00 63.62 215 LYS A CA 1
ATOM 1650 C C . LYS A 1 215 ? -23.351 18.784 17.458 1.00 63.62 215 LYS A C 1
ATOM 1652 O O . LYS A 1 215 ? -24.523 18.645 17.773 1.00 63.62 215 LYS A O 1
ATOM 1657 N N . THR A 1 216 ? -22.971 19.390 16.338 1.00 67.25 216 THR A N 1
ATOM 1658 C CA . THR A 1 216 ? -23.868 20.118 15.430 1.00 67.25 216 THR A CA 1
ATOM 1659 C C . THR A 1 216 ? -24.143 19.393 14.115 1.00 67.25 216 THR A C 1
ATOM 1661 O O . THR A 1 216 ? -24.850 19.935 13.275 1.00 67.25 216 THR A O 1
ATOM 1664 N N . GLU A 1 217 ? -23.584 18.201 13.902 1.00 64.56 217 GLU A N 1
ATOM 1665 C CA . GLU A 1 217 ? -23.777 17.446 12.662 1.00 64.56 217 GLU A CA 1
ATOM 1666 C C . GLU A 1 217 ? -24.559 16.155 12.935 1.00 64.56 217 GLU A C 1
ATOM 1668 O O . GLU A 1 217 ? -24.160 15.351 13.778 1.00 64.56 217 GLU A O 1
ATOM 1673 N N . GLU A 1 218 ? -25.629 15.910 12.169 1.00 68.44 218 GLU A N 1
ATOM 1674 C CA . GLU A 1 218 ? -26.301 14.603 12.055 1.00 68.44 21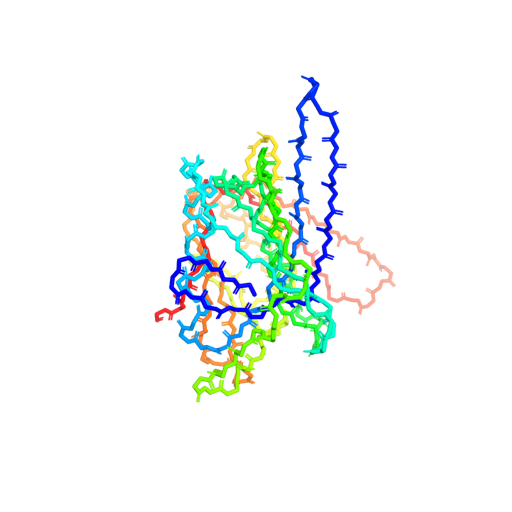8 GLU A CA 1
ATOM 1675 C C . GLU A 1 218 ? -25.422 13.607 11.276 1.00 68.44 218 GLU A C 1
ATOM 1677 O O . GLU A 1 218 ? -25.807 13.033 10.258 1.00 68.44 218 GLU A O 1
ATOM 1682 N N . ARG A 1 219 ? -24.174 13.434 11.707 1.00 73.00 219 ARG A N 1
ATOM 1683 C CA . ARG A 1 219 ? -23.250 12.464 11.125 1.00 73.00 219 ARG A CA 1
ATOM 1684 C C . ARG A 1 219 ? -23.033 11.315 12.085 1.00 73.00 219 ARG A C 1
ATOM 1686 O O . ARG A 1 219 ? -23.041 11.480 13.304 1.00 73.00 219 ARG A O 1
ATOM 1693 N N . ILE A 1 220 ? -22.788 10.137 11.510 1.00 79.00 220 ILE A N 1
ATOM 1694 C CA . ILE A 1 220 ? -22.332 8.976 12.271 1.00 79.00 220 ILE A CA 1
ATOM 1695 C C . ILE A 1 220 ? -21.076 9.401 13.025 1.00 79.00 220 ILE A C 1
ATOM 1697 O O . ILE A 1 220 ? -20.073 9.769 12.413 1.00 79.00 220 ILE A O 1
ATOM 1701 N N . GLN A 1 221 ? -21.143 9.358 14.351 1.00 88.25 221 GLN A N 1
ATOM 1702 C CA . GLN A 1 221 ? -19.998 9.667 15.188 1.00 88.25 221 GLN A CA 1
ATOM 1703 C C . GLN A 1 221 ? -18.922 8.602 14.994 1.00 88.25 221 GLN A C 1
ATOM 1705 O O . GLN A 1 221 ? -19.200 7.399 14.935 1.00 88.25 221 GLN A O 1
ATOM 1710 N N . ARG A 1 222 ? -17.679 9.063 14.894 1.00 91.44 222 ARG A N 1
ATOM 1711 C CA . ARG A 1 222 ? -16.516 8.221 14.640 1.00 91.44 222 ARG A CA 1
ATOM 1712 C C . ARG A 1 222 ? -15.407 8.532 15.625 1.00 91.44 222 ARG A C 1
ATOM 1714 O O . ARG A 1 222 ? -15.358 9.602 16.236 1.00 91.44 222 ARG A O 1
ATOM 1721 N N . PHE A 1 223 ? -14.503 7.581 15.763 1.00 94.25 223 PHE A N 1
ATOM 1722 C CA . PHE A 1 223 ? -13.252 7.775 16.471 1.00 94.25 223 PHE A CA 1
ATOM 1723 C C . PHE A 1 223 ? -12.096 7.229 15.649 1.00 94.25 223 PHE A C 1
ATOM 1725 O O . PHE A 1 223 ? -12.271 6.417 14.739 1.00 94.25 223 PHE A O 1
ATOM 1732 N N . THR A 1 224 ? -10.906 7.707 15.980 1.00 96.19 224 THR A N 1
ATOM 1733 C CA . THR A 1 224 ? -9.664 7.331 15.325 1.00 96.19 224 THR A CA 1
ATOM 1734 C C . THR A 1 224 ? -8.837 6.456 16.252 1.00 96.19 224 THR A C 1
ATOM 1736 O O . THR A 1 224 ? -8.583 6.823 17.399 1.00 96.19 224 THR A O 1
ATOM 1739 N N . LEU A 1 225 ? -8.388 5.324 15.731 1.00 95.31 225 LEU A N 1
ATOM 1740 C CA . LEU A 1 225 ? -7.385 4.451 16.318 1.00 95.31 225 LEU A CA 1
ATOM 1741 C C . LEU A 1 225 ? -6.045 4.730 15.650 1.00 95.31 225 LEU A C 1
ATOM 1743 O O . LEU A 1 225 ? -5.966 4.805 14.422 1.00 95.31 225 LEU A O 1
ATOM 1747 N N . LEU A 1 226 ? -4.992 4.855 16.450 1.00 95.25 226 LEU A N 1
ATOM 1748 C CA . LEU A 1 226 ? -3.625 4.923 15.950 1.00 95.25 226 LEU A CA 1
ATOM 1749 C C . LEU A 1 226 ? -2.871 3.670 16.370 1.00 95.25 226 LEU A C 1
ATOM 1751 O O . LEU A 1 226 ? -2.754 3.393 17.562 1.00 95.25 226 LEU A O 1
ATOM 1755 N N . PHE A 1 227 ? -2.313 2.961 15.396 1.00 94.62 227 PHE A N 1
ATOM 1756 C CA . PHE A 1 227 ? -1.491 1.781 15.605 1.00 94.62 227 PHE A CA 1
ATOM 1757 C C . PHE A 1 227 ? -0.043 2.054 15.226 1.00 94.62 227 PHE A C 1
ATOM 1759 O O . PHE A 1 227 ? 0.228 2.618 14.164 1.00 94.62 227 PHE A O 1
ATOM 1766 N N . LYS A 1 228 ? 0.886 1.582 16.053 1.00 94.81 228 LYS A N 1
ATOM 1767 C CA . LYS A 1 228 ? 2.280 1.367 15.669 1.00 94.81 228 LYS A CA 1
ATOM 1768 C C . LYS A 1 228 ? 2.422 -0.076 15.208 1.00 94.81 228 LYS A C 1
ATOM 1770 O O . LYS A 1 228 ? 1.945 -0.982 15.880 1.00 94.81 228 LYS A O 1
ATOM 1775 N N . VAL A 1 229 ? 3.070 -0.304 14.073 1.00 95.31 229 VAL A N 1
ATOM 1776 C CA . VAL A 1 229 ? 3.177 -1.641 13.474 1.00 95.31 229 VAL A CA 1
ATOM 1777 C C . VAL A 1 229 ? 4.642 -1.987 13.250 1.00 95.31 229 VAL A C 1
ATOM 1779 O O . VAL A 1 229 ? 5.415 -1.164 12.751 1.00 95.31 229 VAL A O 1
ATOM 1782 N N . ALA A 1 230 ? 5.041 -3.207 13.615 1.00 92.44 230 ALA A N 1
ATOM 1783 C CA . ALA A 1 230 ? 6.416 -3.652 13.417 1.00 92.44 230 ALA A CA 1
ATOM 1784 C C . ALA A 1 230 ? 6.721 -3.808 11.924 1.00 92.44 230 ALA A C 1
ATOM 1786 O O . ALA A 1 230 ? 7.707 -3.258 11.433 1.00 92.44 230 ALA A O 1
ATOM 1787 N N . ASN A 1 231 ? 5.842 -4.494 11.192 1.00 90.62 231 ASN A N 1
ATOM 1788 C CA . ASN A 1 231 ? 5.990 -4.675 9.754 1.00 90.62 231 ASN A CA 1
ATOM 1789 C C . ASN A 1 231 ? 4.647 -4.627 9.018 1.00 90.62 231 ASN A C 1
ATOM 1791 O O . ASN A 1 231 ? 3.631 -5.083 9.538 1.00 90.62 231 ASN A O 1
ATOM 1795 N N . ILE A 1 232 ? 4.663 -4.090 7.802 1.00 92.94 232 ILE A N 1
ATOM 1796 C CA . ILE A 1 232 ? 3.498 -4.000 6.925 1.00 92.94 232 ILE A CA 1
ATOM 1797 C C . ILE A 1 232 ? 3.853 -4.681 5.608 1.00 92.94 232 ILE A C 1
ATOM 1799 O O . ILE A 1 232 ? 4.791 -4.254 4.941 1.00 92.94 232 ILE A O 1
ATOM 1803 N N . LEU A 1 233 ? 3.107 -5.718 5.234 1.00 93.00 233 LEU A N 1
ATOM 1804 C CA . LEU A 1 233 ? 3.349 -6.496 4.017 1.00 93.00 233 LEU A CA 1
ATOM 1805 C C . LEU A 1 233 ? 2.119 -6.447 3.120 1.00 93.00 233 LEU A C 1
ATOM 1807 O O . LEU A 1 233 ? 1.017 -6.693 3.596 1.00 93.00 233 LEU A O 1
ATOM 1811 N N . LEU A 1 234 ? 2.302 -6.162 1.834 1.00 94.25 234 LEU A N 1
ATOM 1812 C CA . LEU A 1 234 ? 1.261 -6.306 0.818 1.00 94.25 234 LEU A CA 1
ATOM 1813 C C . LEU A 1 234 ? 1.523 -7.572 0.001 1.00 94.25 234 LEU A C 1
ATOM 1815 O O . LEU A 1 234 ? 2.568 -7.689 -0.635 1.00 94.25 234 LEU A O 1
ATOM 1819 N N . GLU A 1 235 ? 0.560 -8.484 -0.018 1.00 92.38 235 GLU A N 1
ATOM 1820 C CA . GLU A 1 235 ? 0.633 -9.770 -0.715 1.00 92.38 235 GLU A CA 1
ATOM 1821 C C . GLU A 1 235 ? -0.703 -10.124 -1.387 1.00 92.38 235 GLU A C 1
ATOM 1823 O O . GLU A 1 235 ? -1.698 -9.401 -1.256 1.00 92.38 235 GLU A O 1
ATOM 1828 N N . ASP A 1 236 ? -0.727 -11.229 -2.132 1.00 90.88 236 ASP A N 1
ATOM 1829 C CA . ASP A 1 236 ? -1.984 -11.816 -2.597 1.00 90.88 236 ASP A CA 1
ATOM 1830 C C . ASP A 1 236 ? -2.764 -12.394 -1.424 1.00 90.88 236 ASP A C 1
ATOM 1832 O O . ASP A 1 236 ? -2.193 -13.025 -0.532 1.00 90.88 236 ASP A O 1
ATOM 1836 N N . ALA A 1 237 ? -4.078 -12.188 -1.443 1.00 89.38 237 ALA A N 1
ATOM 1837 C CA . ALA A 1 237 ? -4.942 -12.845 -0.480 1.00 89.38 237 ALA A CA 1
ATOM 1838 C C . ALA A 1 237 ? -5.025 -14.347 -0.803 1.00 89.38 237 ALA A C 1
ATOM 1840 O O . ALA A 1 237 ? -5.211 -14.725 -1.960 1.00 89.38 237 ALA A O 1
ATOM 1841 N N . LYS A 1 238 ? -4.872 -15.182 0.228 1.00 76.81 238 LYS A N 1
ATOM 1842 C CA . LYS A 1 238 ? -5.115 -16.629 0.162 1.00 76.81 238 LYS A CA 1
ATOM 1843 C C . LYS A 1 238 ? -6.560 -16.968 0.502 1.00 76.81 238 LYS A C 1
ATOM 1845 O O . LYS A 1 238 ? -7.160 -16.227 1.320 1.00 76.81 238 LYS A O 1
#